Protein AF-A0A2G1WZ55-F1 (afdb_monomer)

Structure (mmCIF, N/CA/C/O backbone):
data_AF-A0A2G1WZ55-F1
#
_entry.id   AF-A0A2G1WZ55-F1
#
loop_
_atom_site.group_PDB
_atom_site.id
_atom_site.type_symbol
_atom_site.label_atom_id
_atom_site.label_alt_id
_atom_site.label_comp_id
_atom_site.label_asym_id
_atom_site.label_entity_id
_atom_site.label_seq_id
_atom_site.pdbx_PDB_ins_code
_atom_site.Cartn_x
_atom_site.Cartn_y
_atom_site.Cartn_z
_atom_site.occupancy
_atom_site.B_iso_or_equiv
_atom_site.auth_seq_id
_atom_site.auth_comp_id
_atom_site.auth_asym_id
_atom_site.auth_atom_id
_atom_site.pdbx_PDB_model_num
ATOM 1 N N . MET A 1 1 ? 38.401 13.919 -11.220 1.00 28.33 1 MET A N 1
ATOM 2 C CA . MET A 1 1 ? 39.656 13.546 -10.533 1.00 28.33 1 MET A CA 1
ATOM 3 C C . MET A 1 1 ? 40.696 13.286 -11.614 1.00 28.33 1 MET A C 1
ATOM 5 O O . MET A 1 1 ? 40.661 12.235 -12.233 1.00 28.33 1 MET A O 1
ATOM 9 N N . THR A 1 2 ? 41.522 14.277 -11.948 1.00 27.20 2 THR A N 1
ATOM 10 C CA . THR A 1 2 ? 42.470 14.185 -13.072 1.00 27.20 2 THR A CA 1
ATOM 11 C C . THR A 1 2 ? 43.789 13.632 -12.539 1.00 27.20 2 THR A C 1
ATOM 13 O O . THR A 1 2 ? 44.582 14.368 -11.957 1.00 27.20 2 THR A O 1
ATOM 16 N N . ALA A 1 3 ? 43.990 12.319 -12.646 1.00 35.34 3 ALA A N 1
ATOM 17 C CA . ALA A 1 3 ? 45.279 11.702 -12.349 1.00 35.34 3 ALA A CA 1
ATOM 18 C C . ALA A 1 3 ? 46.182 11.817 -13.592 1.00 35.34 3 ALA A C 1
ATOM 20 O O . ALA A 1 3 ? 45.714 11.518 -14.692 1.00 35.34 3 ALA A O 1
ATOM 21 N N . PRO A 1 4 ? 47.452 12.247 -13.471 1.00 42.81 4 PRO A N 1
ATOM 22 C CA . PRO A 1 4 ? 48.368 12.242 -14.604 1.00 42.81 4 PRO A CA 1
ATOM 23 C C . PRO A 1 4 ? 48.681 10.792 -14.991 1.00 42.81 4 PRO A C 1
ATOM 25 O O . PRO A 1 4 ? 49.206 10.032 -14.175 1.00 42.81 4 PRO A O 1
ATOM 28 N N . ALA A 1 5 ? 48.366 10.408 -16.229 1.00 56.34 5 ALA A N 1
ATOM 29 C CA . ALA A 1 5 ? 48.796 9.129 -16.780 1.00 56.34 5 ALA A CA 1
ATOM 30 C C . ALA A 1 5 ? 50.335 9.104 -16.843 1.00 56.34 5 ALA A C 1
ATOM 32 O O . ALA A 1 5 ? 50.951 9.991 -17.437 1.00 56.34 5 ALA A O 1
ATOM 33 N N . ARG A 1 6 ? 50.966 8.123 -16.186 1.00 52.75 6 ARG A N 1
ATOM 34 C CA . ARG A 1 6 ? 52.421 7.912 -16.218 1.00 52.75 6 ARG A CA 1
ATOM 35 C C . ARG A 1 6 ? 52.729 6.736 -17.131 1.00 52.75 6 ARG A C 1
ATOM 37 O O . ARG A 1 6 ? 52.270 5.636 -16.859 1.00 52.75 6 ARG A O 1
ATOM 44 N N . TYR A 1 7 ? 53.501 6.987 -18.181 1.00 57.25 7 TYR A N 1
ATOM 45 C CA . TYR A 1 7 ? 53.910 5.976 -19.154 1.00 57.25 7 TYR A CA 1
ATOM 46 C C . TYR A 1 7 ? 55.062 5.106 -18.628 1.00 57.25 7 TYR A C 1
ATOM 48 O O . TYR A 1 7 ? 55.901 5.617 -17.875 1.00 57.25 7 TYR A O 1
ATOM 56 N N . PRO A 1 8 ? 55.149 3.832 -19.054 1.00 62.41 8 PRO A N 1
ATOM 57 C CA . PRO A 1 8 ? 54.170 3.095 -19.867 1.00 62.41 8 PRO A CA 1
ATOM 58 C C . PRO A 1 8 ? 52.910 2.709 -19.066 1.00 62.41 8 PRO A C 1
ATOM 60 O O . PRO A 1 8 ? 52.988 2.485 -17.858 1.00 62.41 8 PRO A O 1
ATOM 63 N N . VAL A 1 9 ? 51.750 2.627 -19.730 1.00 65.94 9 VAL A N 1
ATOM 64 C CA . VAL A 1 9 ? 50.477 2.199 -19.111 1.00 65.94 9 VAL A CA 1
ATOM 65 C C . VAL A 1 9 ? 49.988 0.925 -19.785 1.00 65.94 9 VAL A C 1
ATOM 67 O O . VAL A 1 9 ? 49.789 0.904 -20.996 1.00 65.94 9 VAL A O 1
ATOM 70 N N . THR A 1 10 ? 49.727 -0.106 -18.985 1.00 63.25 10 THR A N 1
ATOM 71 C CA . THR A 1 10 ? 49.081 -1.343 -19.436 1.00 63.25 10 THR A CA 1
ATOM 72 C C . THR A 1 10 ? 47.715 -1.462 -18.773 1.00 63.25 10 THR A C 1
ATOM 74 O O . THR A 1 10 ? 47.621 -1.433 -17.546 1.00 63.25 10 THR A O 1
ATOM 77 N N . VAL A 1 11 ? 46.659 -1.590 -19.577 1.00 60.75 11 VAL A N 1
ATOM 78 C CA . VAL A 1 11 ? 45.277 -1.776 -19.114 1.00 60.75 11 VAL A CA 1
ATOM 79 C C . VAL A 1 11 ? 44.755 -3.113 -19.626 1.00 60.75 11 VAL A C 1
ATOM 81 O O . VAL A 1 11 ? 44.901 -3.445 -20.802 1.00 60.75 11 VAL A O 1
ATOM 84 N N . GLN A 1 12 ? 44.138 -3.882 -18.733 1.00 68.06 12 GLN A N 1
ATOM 85 C CA . GLN A 1 12 ? 43.475 -5.140 -19.059 1.00 68.06 12 GLN A CA 1
ATOM 86 C C . GLN A 1 12 ? 41.960 -4.911 -19.050 1.00 68.06 12 GLN A C 1
ATOM 88 O O . GLN A 1 12 ? 41.407 -4.492 -18.034 1.00 68.06 12 GLN A O 1
ATOM 93 N N . PHE A 1 13 ? 41.292 -5.164 -20.177 1.00 53.09 13 PHE A N 1
ATOM 94 C CA . PHE A 1 13 ? 39.865 -4.849 -20.365 1.00 53.09 13 PHE A CA 1
ATOM 95 C C . PHE A 1 13 ? 38.922 -6.034 -20.097 1.00 53.09 13 PHE A C 1
ATOM 97 O O . PHE A 1 13 ? 37.706 -5.887 -20.189 1.00 53.09 13 PHE A O 1
ATOM 104 N N . GLY A 1 14 ? 39.470 -7.203 -19.758 1.00 61.00 14 GLY A N 1
ATOM 105 C CA . GLY A 1 14 ? 38.726 -8.450 -19.563 1.00 61.00 14 GLY A CA 1
ATOM 106 C C . GLY A 1 14 ? 39.288 -9.582 -20.422 1.00 61.00 14 GLY A C 1
ATOM 107 O O . GLY A 1 14 ? 40.430 -9.501 -20.870 1.00 61.00 14 GLY A O 1
ATOM 108 N N . GLU A 1 15 ? 38.500 -10.634 -20.648 1.00 59.16 15 GLU A N 1
ATOM 109 C CA . GLU A 1 15 ? 38.861 -11.760 -21.521 1.00 59.16 15 GLU A CA 1
ATOM 110 C C . GLU A 1 15 ? 38.037 -11.740 -22.815 1.00 59.16 15 GLU A C 1
ATOM 112 O O . GLU A 1 15 ? 36.814 -11.606 -22.783 1.00 59.16 15 GLU A O 1
ATOM 117 N N . VAL A 1 16 ? 38.704 -11.908 -23.959 1.00 49.78 16 VAL A N 1
ATOM 118 C CA . VAL A 1 16 ? 38.076 -12.109 -25.271 1.00 49.78 16 VAL A CA 1
ATOM 119 C C . VAL A 1 16 ? 38.494 -13.493 -25.755 1.00 49.78 16 VAL A C 1
ATOM 121 O O . VAL A 1 16 ? 39.680 -13.780 -25.866 1.00 49.78 16 VAL A O 1
ATOM 124 N N . ASN A 1 17 ? 37.523 -14.375 -26.007 1.00 57.56 17 ASN A N 1
ATOM 125 C CA . ASN A 1 17 ? 37.757 -15.784 -26.366 1.00 57.56 17 ASN A CA 1
ATOM 126 C C . ASN A 1 17 ? 38.584 -16.588 -25.337 1.00 57.56 17 ASN A C 1
ATOM 128 O O . ASN A 1 17 ? 39.276 -17.532 -25.707 1.00 57.56 17 ASN A O 1
ATOM 132 N N . GLY A 1 18 ? 38.495 -16.241 -24.048 1.00 69.06 18 GLY A N 1
ATOM 133 C CA . GLY A 1 18 ? 39.233 -16.918 -22.973 1.00 69.06 18 GLY A CA 1
ATOM 134 C C . GLY A 1 18 ? 40.694 -16.480 -22.830 1.00 69.06 18 GLY A C 1
ATOM 135 O O . GLY A 1 18 ? 41.427 -17.078 -22.048 1.00 69.06 18 GLY A O 1
ATOM 136 N N . GLU A 1 19 ? 41.120 -15.443 -23.557 1.00 61.41 19 GLU A N 1
ATOM 137 C CA . GLU A 1 19 ? 42.434 -14.821 -23.397 1.00 61.41 19 GLU A CA 1
ATOM 138 C C . GLU A 1 19 ? 42.291 -13.378 -22.887 1.00 61.41 19 GLU A C 1
ATOM 140 O O . GLU A 1 19 ? 41.396 -12.651 -23.332 1.00 61.41 19 GLU A O 1
ATOM 145 N N . PRO A 1 20 ? 43.157 -12.926 -21.961 1.00 64.62 20 PRO A N 1
ATOM 146 C CA . PRO A 1 20 ? 43.094 -11.576 -21.420 1.00 64.62 20 PRO A CA 1
ATOM 147 C C . PRO A 1 20 ? 43.435 -10.533 -22.491 1.00 64.62 20 PRO A C 1
ATOM 149 O O . PRO A 1 20 ? 44.575 -10.421 -22.946 1.00 64.62 20 PRO A O 1
ATOM 152 N N . ALA A 1 21 ? 42.446 -9.715 -22.847 1.00 57.94 21 ALA A N 1
ATOM 153 C CA . ALA A 1 21 ? 42.617 -8.590 -23.751 1.00 57.94 21 ALA A CA 1
ATOM 154 C C . ALA A 1 21 ? 43.421 -7.493 -23.042 1.00 57.94 21 ALA A C 1
ATOM 156 O O . ALA A 1 21 ? 42.917 -6.779 -22.166 1.00 57.94 21 ALA A O 1
ATOM 157 N N . THR A 1 22 ? 44.696 -7.396 -23.413 1.00 58.28 22 THR A N 1
ATOM 158 C CA . THR A 1 22 ? 45.660 -6.460 -22.832 1.00 58.28 22 THR A CA 1
ATOM 159 C C . THR A 1 22 ? 46.020 -5.397 -23.854 1.00 58.28 22 THR A C 1
ATOM 161 O O . THR A 1 22 ? 46.380 -5.715 -24.986 1.00 58.28 22 THR A O 1
ATOM 164 N N . TRP A 1 23 ? 45.966 -4.136 -23.442 1.00 48.94 23 TRP A N 1
ATOM 165 C CA . TRP A 1 23 ? 46.437 -3.013 -24.239 1.00 48.94 23 TRP A CA 1
ATOM 166 C C . TRP A 1 23 ? 47.560 -2.303 -23.491 1.00 48.94 23 TRP A C 1
ATOM 168 O O . TRP A 1 23 ? 47.398 -1.934 -22.326 1.00 48.94 23 TRP A O 1
ATOM 178 N N . ALA A 1 24 ? 48.704 -2.137 -24.146 1.00 57.72 24 ALA A N 1
ATOM 179 C CA . ALA A 1 24 ? 49.872 -1.477 -23.584 1.00 57.72 24 ALA A CA 1
ATOM 180 C C . ALA A 1 24 ? 50.231 -0.266 -24.440 1.00 57.72 24 ALA A C 1
ATOM 182 O O . ALA A 1 24 ? 50.423 -0.393 -25.649 1.00 57.72 24 ALA A O 1
ATOM 183 N N . ILE A 1 25 ? 50.345 0.897 -23.801 1.00 58.88 25 ILE A N 1
ATOM 184 C CA . ILE A 1 25 ? 50.966 2.067 -24.407 1.00 58.88 25 ILE A CA 1
ATOM 185 C C . ILE A 1 25 ? 52.376 2.211 -23.840 1.00 58.88 25 ILE A C 1
ATOM 187 O O . ILE A 1 25 ? 52.558 2.603 -22.682 1.00 58.88 25 ILE A O 1
ATOM 191 N N . GLU A 1 26 ? 53.374 1.900 -24.661 1.00 62.19 26 GLU A N 1
ATOM 192 C CA . GLU A 1 26 ? 54.784 1.952 -24.263 1.00 62.19 26 GLU A CA 1
ATOM 193 C C . GLU A 1 26 ? 55.391 3.360 -24.395 1.00 62.19 26 GLU A C 1
ATOM 195 O O . GLU A 1 26 ? 56.301 3.718 -23.646 1.00 62.19 26 GLU A O 1
ATOM 200 N N . THR A 1 27 ? 54.851 4.185 -25.296 1.00 62.62 27 THR A N 1
ATOM 201 C CA . THR A 1 27 ? 55.326 5.540 -25.620 1.00 62.62 27 THR A CA 1
ATOM 202 C C . THR A 1 27 ? 54.164 6.526 -25.695 1.00 62.62 27 THR A C 1
ATOM 204 O O . THR A 1 27 ? 53.038 6.130 -25.965 1.00 62.62 27 THR A O 1
ATOM 207 N N . LEU A 1 28 ? 54.408 7.824 -25.479 1.00 62.50 28 LEU A N 1
ATOM 208 C CA . LEU A 1 28 ? 53.357 8.831 -25.677 1.00 62.50 28 LEU A CA 1
ATOM 209 C C . LEU A 1 28 ? 52.769 8.697 -27.098 1.00 62.50 28 LEU A C 1
ATOM 211 O O . LEU A 1 28 ? 53.555 8.616 -28.042 1.00 62.50 28 LEU A O 1
ATOM 215 N N . PRO A 1 29 ? 51.434 8.648 -27.265 1.00 67.06 29 PRO A N 1
ATOM 216 C CA . PRO A 1 29 ? 50.837 8.689 -28.591 1.00 67.06 29 PRO A CA 1
ATOM 217 C C . PRO A 1 29 ? 51.187 10.029 -29.247 1.00 67.06 29 PRO A C 1
ATOM 219 O O . PRO A 1 29 ? 51.054 11.081 -28.615 1.00 67.06 29 PRO A O 1
ATOM 222 N N . GLU A 1 30 ? 51.658 9.984 -30.491 1.00 73.25 30 GLU A N 1
ATOM 223 C CA . GLU A 1 30 ? 51.972 11.178 -31.281 1.00 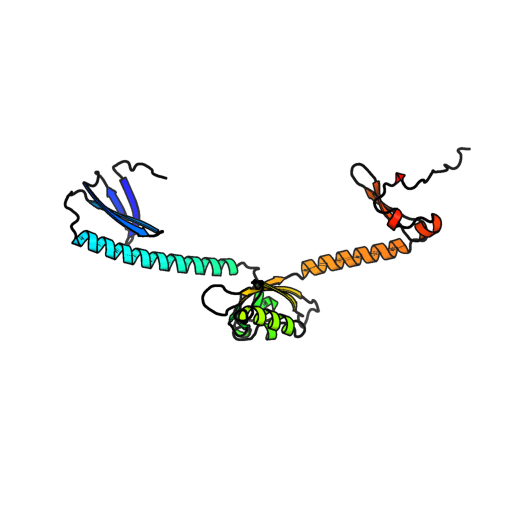73.25 30 GLU A CA 1
ATOM 224 C C . GLU A 1 30 ? 50.716 11.764 -31.945 1.00 73.25 30 GLU A C 1
ATOM 226 O O . GLU A 1 30 ? 50.680 12.962 -32.222 1.00 73.25 30 GLU A O 1
ATOM 231 N N . ALA A 1 31 ? 49.652 10.964 -32.090 1.00 74.94 31 ALA A N 1
ATOM 232 C CA . ALA A 1 31 ? 48.332 11.409 -32.530 1.00 74.94 31 ALA A CA 1
ATOM 233 C C . ALA A 1 31 ? 47.217 10.893 -31.604 1.00 74.94 31 ALA A C 1
ATOM 235 O O . ALA A 1 31 ? 47.275 9.774 -31.085 1.00 74.94 31 ALA A O 1
ATOM 236 N N . LEU A 1 32 ? 46.177 11.709 -31.402 1.00 78.56 32 LEU A N 1
ATOM 237 C CA . LEU A 1 32 ? 45.045 11.396 -30.529 1.00 78.56 32 LEU A CA 1
ATOM 238 C C . LEU A 1 32 ? 43.736 11.932 -31.114 1.00 78.56 32 LEU A C 1
ATOM 240 O O . LEU A 1 32 ? 43.613 13.127 -31.375 1.00 78.56 32 LEU A O 1
ATOM 244 N N . ALA A 1 33 ? 42.747 11.052 -31.238 1.00 78.69 33 ALA A N 1
ATOM 245 C CA . ALA A 1 33 ? 41.374 11.393 -31.573 1.00 78.69 33 ALA A CA 1
ATOM 246 C C . ALA A 1 33 ? 40.480 11.179 -30.344 1.00 78.69 33 ALA A C 1
ATOM 248 O O . ALA A 1 33 ? 40.569 10.155 -29.664 1.00 78.69 33 ALA A O 1
ATOM 249 N N . ALA A 1 34 ? 39.622 12.153 -30.047 1.00 80.19 34 ALA A N 1
ATOM 250 C CA . ALA A 1 34 ? 38.691 12.093 -28.928 1.00 80.19 34 ALA A CA 1
ATOM 251 C C . ALA A 1 34 ? 37.290 12.497 -29.390 1.00 80.19 34 ALA A C 1
ATOM 253 O O . ALA A 1 34 ? 37.102 13.598 -29.905 1.00 80.19 34 ALA A O 1
ATOM 254 N N . VAL A 1 35 ? 36.311 11.619 -29.172 1.00 85.38 35 VAL A N 1
ATOM 255 C CA . VAL A 1 35 ? 34.910 11.838 -29.544 1.00 85.38 35 VAL A CA 1
ATOM 256 C C . VAL A 1 35 ? 34.042 11.788 -28.283 1.00 85.38 35 VAL A C 1
ATOM 258 O O . VAL A 1 35 ? 34.138 10.827 -27.513 1.00 85.38 35 VAL A O 1
ATOM 261 N N . PRO A 1 36 ? 33.206 12.805 -28.014 1.00 85.12 36 PRO A N 1
ATOM 262 C CA . PRO A 1 36 ? 32.313 12.785 -26.862 1.00 85.12 36 PRO A CA 1
ATOM 263 C C . PRO A 1 36 ? 31.227 11.712 -27.020 1.00 85.12 36 PRO A C 1
ATOM 265 O O . PR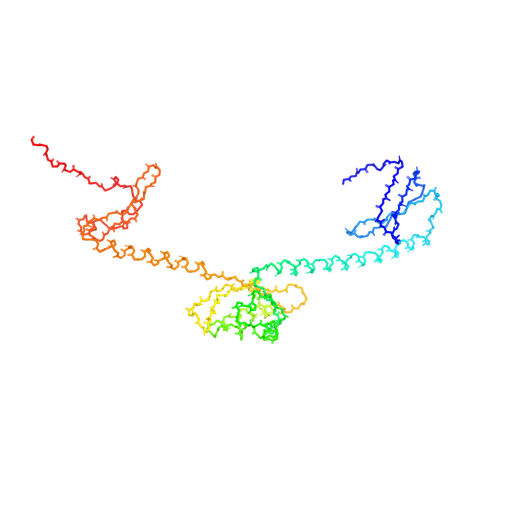O A 1 36 ? 30.629 11.571 -28.083 1.00 85.12 36 PRO A O 1
ATOM 268 N N . LEU A 1 37 ? 30.928 10.998 -25.934 1.00 88.31 37 LEU A N 1
ATOM 269 C CA . LEU A 1 37 ? 29.837 10.022 -25.833 1.00 88.31 37 LEU A CA 1
ATOM 270 C C . LEU A 1 37 ? 28.645 10.595 -25.042 1.00 88.31 37 LEU A C 1
ATOM 272 O O . LEU A 1 37 ? 27.962 9.876 -24.314 1.00 88.31 37 LEU A O 1
ATOM 276 N N . GLY A 1 38 ? 28.416 11.907 -25.140 1.00 84.75 38 GLY A N 1
ATOM 277 C CA . GLY A 1 38 ? 27.417 12.606 -24.328 1.00 84.75 38 GLY A CA 1
ATOM 278 C C . GLY A 1 38 ? 27.732 12.513 -22.831 1.00 84.75 38 GLY A C 1
ATOM 279 O O . GLY A 1 38 ? 28.880 12.693 -22.423 1.00 84.75 38 GLY A O 1
ATOM 280 N N . ASP A 1 39 ? 26.721 12.192 -22.022 1.00 84.75 39 ASP A N 1
ATOM 281 C CA . ASP A 1 39 ? 26.850 12.061 -20.562 1.00 84.75 39 ASP A CA 1
ATOM 282 C C . ASP A 1 39 ? 27.599 10.784 -20.126 1.00 84.75 39 ASP A C 1
ATOM 284 O O . ASP A 1 39 ? 27.950 10.637 -18.954 1.00 84.75 39 ASP A O 1
ATOM 288 N N . HIS A 1 40 ? 27.883 9.869 -21.063 1.00 84.69 40 HIS A N 1
ATOM 289 C CA . HIS A 1 40 ? 28.531 8.580 -20.782 1.00 84.69 40 HIS A CA 1
ATOM 290 C C . HIS A 1 40 ? 30.061 8.655 -20.733 1.00 84.69 40 HIS A C 1
ATOM 292 O O . HIS A 1 40 ? 30.706 7.736 -20.229 1.00 84.69 40 HIS A O 1
ATOM 298 N N . GLY A 1 41 ? 30.661 9.739 -21.238 1.00 85.38 41 GLY A N 1
ATOM 299 C CA . GLY A 1 41 ? 32.109 9.962 -21.205 1.00 85.38 41 GLY A CA 1
ATOM 300 C C . GLY A 1 41 ? 32.697 10.374 -22.553 1.00 85.38 41 GLY A C 1
ATOM 301 O O . GLY A 1 41 ? 32.049 11.031 -23.361 1.00 85.38 41 GLY A O 1
ATOM 302 N N . VAL A 1 42 ? 33.957 10.013 -22.793 1.00 82.25 42 VAL A N 1
ATOM 303 C CA . VAL A 1 42 ? 34.690 10.321 -24.030 1.00 82.25 42 VAL A CA 1
ATOM 304 C C . VAL A 1 42 ? 35.339 9.044 -24.553 1.00 82.25 42 VAL A C 1
ATOM 306 O O . VAL A 1 42 ? 35.962 8.304 -23.792 1.00 82.25 42 VAL A O 1
ATOM 309 N N . PHE A 1 43 ? 35.216 8.811 -25.857 1.00 83.19 43 PHE A N 1
ATOM 310 C CA . PHE A 1 43 ? 35.922 7.762 -26.578 1.00 83.19 43 PHE A CA 1
ATOM 311 C C . PHE A 1 43 ? 37.254 8.310 -27.090 1.00 83.19 43 PHE A C 1
ATOM 313 O O . PHE A 1 43 ? 37.263 9.277 -27.847 1.00 83.19 43 PHE A O 1
ATOM 320 N N . ILE A 1 44 ? 38.371 7.723 -26.657 1.00 82.12 44 ILE A N 1
ATOM 321 C CA . ILE A 1 44 ? 39.720 8.172 -27.024 1.00 82.12 44 ILE A CA 1
ATOM 322 C C . ILE A 1 44 ? 40.429 7.057 -27.777 1.00 82.12 44 ILE A C 1
ATOM 324 O O . ILE A 1 44 ? 40.491 5.927 -27.292 1.00 82.12 44 ILE A O 1
ATOM 328 N N . VAL A 1 45 ? 41.021 7.403 -28.915 1.00 82.94 45 VAL A N 1
ATOM 329 C CA . VAL A 1 45 ? 41.911 6.528 -29.676 1.00 82.94 45 VAL A CA 1
ATOM 330 C C . VAL A 1 45 ? 43.242 7.248 -29.863 1.00 82.94 45 VAL A C 1
ATOM 332 O O . VAL A 1 45 ? 43.278 8.422 -30.220 1.00 82.94 45 VAL A O 1
ATOM 335 N N . GLY A 1 46 ? 44.341 6.558 -29.562 1.00 82.25 46 GLY A N 1
ATOM 336 C CA . GLY A 1 46 ? 45.696 7.091 -29.684 1.00 82.25 46 GLY A CA 1
ATOM 337 C C . GLY A 1 46 ? 46.545 6.234 -30.612 1.00 82.25 46 GLY A C 1
ATOM 338 O O . GLY A 1 46 ? 46.395 5.012 -30.631 1.00 82.25 46 GLY A O 1
ATOM 339 N N . ALA A 1 47 ? 47.448 6.877 -31.347 1.00 79.81 47 ALA A N 1
ATOM 340 C CA . ALA A 1 47 ? 48.403 6.235 -32.239 1.00 79.81 47 ALA A CA 1
ATOM 341 C C . ALA A 1 47 ? 49.809 6.814 -32.031 1.00 79.81 47 ALA A C 1
ATOM 343 O O . ALA A 1 47 ? 49.971 7.962 -31.622 1.00 79.81 47 ALA A O 1
ATOM 344 N N . VAL A 1 48 ? 50.833 5.999 -32.289 1.00 78.81 48 VAL A N 1
ATOM 345 C CA . VAL A 1 48 ? 52.250 6.404 -32.198 1.00 78.81 48 VAL A CA 1
ATOM 346 C C . VAL A 1 48 ? 52.765 7.074 -33.475 1.00 78.81 48 VAL A C 1
ATOM 348 O O . VAL A 1 48 ? 53.859 7.617 -33.462 1.00 78.81 48 VAL A O 1
ATOM 351 N N . ASP A 1 49 ? 51.989 7.023 -34.558 1.00 79.69 49 ASP A N 1
ATOM 352 C CA . ASP A 1 49 ? 52.268 7.716 -35.816 1.00 79.69 49 ASP A CA 1
ATOM 353 C C . ASP A 1 49 ? 51.495 9.054 -35.829 1.00 79.69 49 ASP A C 1
ATOM 355 O O . ASP A 1 49 ? 50.286 9.044 -35.564 1.00 79.69 49 ASP A O 1
ATOM 359 N N . PRO A 1 50 ? 52.162 10.200 -36.077 1.00 75.50 50 PRO A N 1
ATOM 360 C CA . PRO A 1 50 ? 51.533 11.521 -36.063 1.00 75.50 50 PRO A CA 1
ATOM 361 C C . PRO A 1 50 ? 50.474 11.716 -37.161 1.00 75.50 50 PRO A C 1
ATOM 363 O O . PRO A 1 50 ? 49.568 12.525 -36.968 1.00 75.50 50 PRO A O 1
ATOM 366 N N . ASP A 1 51 ? 50.544 10.965 -38.265 1.00 78.81 51 ASP A N 1
ATOM 367 C CA . ASP A 1 51 ? 49.620 11.066 -39.406 1.00 78.81 51 ASP A CA 1
ATOM 368 C C . ASP A 1 51 ? 48.603 9.903 -39.439 1.00 78.81 51 ASP A C 1
ATOM 370 O O . ASP A 1 51 ? 47.986 9.621 -40.465 1.00 78.81 51 ASP A O 1
ATOM 374 N N . ALA A 1 52 ? 48.416 9.209 -38.310 1.00 80.31 52 ALA A N 1
ATOM 375 C CA . ALA A 1 52 ? 47.616 7.984 -38.224 1.00 80.31 52 ALA A CA 1
ATOM 376 C C . ALA A 1 52 ? 46.099 8.154 -38.394 1.00 80.31 52 ALA A C 1
ATOM 378 O O . ALA A 1 52 ? 45.409 7.147 -38.529 1.00 80.31 52 ALA A O 1
ATOM 379 N N . PHE A 1 53 ? 45.578 9.379 -38.296 1.00 82.69 53 PHE A N 1
ATOM 380 C CA . PHE A 1 53 ? 44.145 9.653 -38.396 1.00 82.69 53 PHE A CA 1
ATOM 381 C C . PHE A 1 53 ? 43.887 10.653 -39.514 1.00 82.69 53 PHE A C 1
ATOM 383 O O . PHE A 1 53 ? 44.274 11.819 -39.414 1.00 82.69 53 PHE A O 1
ATOM 390 N N . ASP A 1 54 ? 43.185 10.209 -40.549 1.00 85.56 54 ASP A N 1
ATOM 391 C CA . ASP A 1 54 ? 42.653 11.082 -41.587 1.00 85.56 54 ASP A CA 1
ATOM 392 C C . ASP A 1 54 ? 41.172 11.453 -41.335 1.00 85.56 54 ASP A C 1
ATOM 394 O O . ASP A 1 54 ? 40.553 11.061 -40.341 1.00 85.56 54 ASP A O 1
ATOM 398 N N . GLU A 1 55 ? 40.575 12.257 -42.223 1.00 84.88 55 GLU A N 1
ATOM 399 C CA . GLU A 1 55 ? 39.158 12.650 -42.112 1.00 84.88 55 GLU A CA 1
ATOM 400 C C . GLU A 1 55 ? 38.195 11.445 -42.164 1.00 84.88 55 GLU A C 1
ATOM 402 O O . GLU A 1 55 ? 37.110 11.482 -41.569 1.00 84.88 55 GLU A O 1
ATOM 407 N N . SER A 1 56 ? 38.582 10.364 -42.850 1.00 86.75 56 SER A N 1
ATOM 408 C CA . SER A 1 56 ? 37.793 9.132 -42.932 1.00 86.75 56 SER A CA 1
ATOM 409 C C 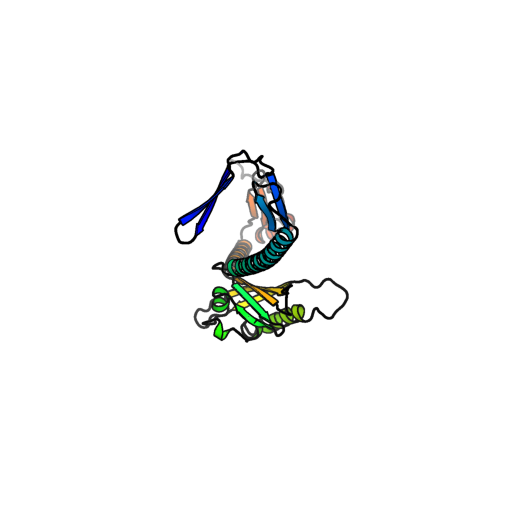. SER A 1 56 ? 37.844 8.378 -41.607 1.00 86.75 56 SER A C 1
ATOM 411 O O . SER A 1 56 ? 36.803 7.917 -41.135 1.00 86.75 56 SER A O 1
ATOM 413 N N . ASP A 1 57 ? 39.013 8.307 -40.971 1.00 85.50 57 ASP A N 1
ATOM 414 C CA . ASP A 1 57 ? 39.180 7.698 -39.650 1.00 85.50 57 ASP A CA 1
ATOM 415 C C . ASP A 1 57 ? 38.359 8.438 -38.592 1.00 85.50 57 ASP A C 1
ATOM 417 O O . ASP A 1 57 ? 37.644 7.809 -37.809 1.00 85.50 57 ASP A O 1
ATOM 421 N N . VAL A 1 58 ? 38.373 9.775 -38.611 1.00 84.06 58 VAL A N 1
ATOM 422 C CA . VAL A 1 58 ? 37.533 10.592 -37.719 1.00 84.06 58 VAL A CA 1
ATOM 423 C C . VAL A 1 58 ? 36.048 10.311 -37.960 1.00 84.06 58 VAL A C 1
ATOM 425 O O . VAL A 1 58 ? 35.309 10.090 -37.003 1.00 84.06 58 VAL A O 1
ATOM 428 N N . SER A 1 59 ? 35.617 10.220 -39.220 1.00 83.56 59 SER A N 1
ATOM 429 C CA . SER A 1 59 ? 34.223 9.902 -39.567 1.00 83.56 59 SER A CA 1
ATOM 430 C C . SER A 1 59 ? 33.792 8.517 -39.060 1.00 83.56 59 SER A C 1
ATOM 432 O O . SER A 1 59 ? 32.667 8.332 -38.589 1.00 83.56 59 SER A O 1
ATOM 434 N N . VAL A 1 60 ? 34.685 7.523 -39.124 1.00 88.81 60 VAL A N 1
ATOM 435 C CA . VAL A 1 60 ? 34.437 6.180 -38.574 1.00 88.81 60 VAL A CA 1
ATOM 436 C C . VAL A 1 60 ? 34.354 6.226 -37.048 1.00 88.81 60 VAL A C 1
ATOM 438 O O . VAL A 1 60 ? 33.450 5.618 -36.470 1.00 88.81 60 VAL A O 1
ATOM 441 N N . LEU A 1 61 ? 35.249 6.965 -36.387 1.00 86.69 61 LEU A N 1
ATOM 442 C CA . LEU A 1 61 ? 35.222 7.149 -34.935 1.00 86.69 61 LEU A CA 1
ATOM 443 C C . LEU A 1 61 ? 33.933 7.836 -34.468 1.00 86.69 61 LEU A C 1
ATOM 445 O O . LEU A 1 61 ? 33.351 7.408 -33.472 1.00 86.69 61 LEU A O 1
ATOM 449 N N . GLU A 1 62 ? 33.448 8.838 -35.201 1.00 85.06 62 GLU A N 1
ATOM 450 C CA . GLU A 1 62 ? 32.168 9.502 -34.935 1.00 85.06 62 GLU A CA 1
ATOM 451 C C . GLU A 1 62 ? 30.978 8.548 -35.078 1.00 85.06 62 GLU A C 1
ATOM 453 O O . GLU A 1 62 ? 30.102 8.517 -34.210 1.00 85.06 62 GLU A O 1
ATOM 458 N N . LEU A 1 63 ? 30.952 7.717 -36.126 1.00 93.88 63 LEU A N 1
ATOM 459 C CA . LEU A 1 63 ? 29.888 6.730 -36.321 1.00 93.88 63 LEU A CA 1
ATOM 460 C C . LEU A 1 63 ? 29.869 5.678 -35.203 1.00 93.88 63 LEU A C 1
ATOM 462 O O . LEU A 1 63 ? 28.804 5.333 -34.682 1.00 93.88 63 LEU A O 1
ATOM 466 N N . LEU A 1 64 ? 31.043 5.171 -34.819 1.00 90.69 64 LEU A N 1
ATOM 467 C CA . LEU A 1 64 ? 31.177 4.219 -33.717 1.00 90.69 64 LEU A CA 1
ATOM 468 C C . LEU A 1 64 ? 30.755 4.844 -32.387 1.00 90.69 64 LEU A C 1
ATOM 470 O O . LEU A 1 64 ? 30.036 4.202 -31.622 1.00 90.69 64 LEU A O 1
ATOM 474 N N . ALA A 1 65 ? 31.144 6.095 -32.140 1.00 90.00 65 ALA A N 1
ATOM 475 C CA . ALA A 1 65 ? 30.731 6.849 -30.966 1.00 90.00 65 ALA A CA 1
ATOM 476 C C . ALA A 1 65 ? 29.209 7.032 -30.924 1.00 90.00 65 ALA A C 1
ATOM 478 O O . ALA A 1 65 ? 28.592 6.721 -29.909 1.00 90.00 65 ALA A O 1
ATOM 479 N N . ALA A 1 66 ? 28.579 7.439 -32.029 1.00 91.38 66 ALA A N 1
ATOM 480 C CA . ALA A 1 66 ? 27.127 7.595 -32.110 1.00 91.38 66 ALA A CA 1
ATOM 481 C C . ALA A 1 66 ? 26.386 6.277 -31.826 1.00 91.38 66 ALA A C 1
ATOM 483 O O . ALA A 1 66 ? 25.412 6.250 -31.070 1.00 91.38 66 ALA A O 1
ATOM 484 N N . ASN A 1 67 ? 26.873 5.163 -32.380 1.00 92.94 67 ASN A N 1
ATOM 485 C CA . ASN A 1 67 ? 26.303 3.847 -32.108 1.00 92.94 67 ASN A CA 1
ATOM 486 C C . ASN A 1 67 ? 26.515 3.413 -30.646 1.00 92.94 67 ASN A C 1
ATOM 488 O O . ASN A 1 67 ? 25.604 2.865 -30.023 1.00 92.94 67 ASN A O 1
ATOM 492 N N . ALA A 1 68 ? 27.693 3.682 -30.077 1.00 89.62 68 ALA A N 1
ATOM 493 C CA . ALA A 1 68 ? 27.986 3.397 -28.677 1.00 89.62 68 ALA A CA 1
ATOM 494 C C . ALA A 1 68 ? 27.087 4.210 -27.733 1.00 89.62 68 ALA A C 1
ATOM 496 O O . ALA A 1 68 ? 26.553 3.639 -26.787 1.00 89.62 68 ALA A O 1
ATOM 497 N N . VAL A 1 69 ? 26.852 5.497 -28.016 1.00 91.88 69 VAL A N 1
ATOM 498 C CA . VAL A 1 69 ? 25.908 6.343 -27.265 1.00 91.88 69 VAL A CA 1
ATOM 499 C C . VAL A 1 69 ? 24.513 5.732 -27.281 1.00 91.88 69 VAL A C 1
ATOM 501 O O . VAL A 1 69 ? 23.955 5.478 -26.218 1.00 91.88 69 VAL A O 1
ATOM 504 N N . ALA A 1 70 ? 23.987 5.390 -28.459 1.00 91.19 70 ALA A N 1
ATOM 505 C CA . ALA A 1 70 ? 22.660 4.787 -28.571 1.00 91.19 70 ALA A CA 1
ATOM 506 C C . ALA A 1 70 ? 22.551 3.454 -27.801 1.00 91.19 70 ALA A C 1
ATOM 508 O O . ALA A 1 70 ? 21.539 3.177 -27.149 1.00 91.19 70 ALA A O 1
ATOM 509 N N . ALA A 1 71 ? 23.596 2.623 -27.850 1.00 91.00 71 ALA A N 1
ATOM 510 C CA . ALA A 1 71 ? 23.641 1.364 -27.115 1.00 91.00 71 ALA A CA 1
ATOM 511 C C . ALA A 1 71 ? 23.715 1.576 -25.592 1.00 91.00 71 ALA A C 1
ATOM 513 O O . ALA A 1 71 ? 23.029 0.867 -24.847 1.00 91.00 71 ALA A O 1
ATOM 514 N N . MET A 1 72 ? 24.511 2.544 -25.130 1.00 89.56 72 MET A N 1
ATOM 515 C CA . MET A 1 72 ? 24.636 2.897 -23.714 1.00 89.56 72 MET A CA 1
ATOM 516 C C . MET A 1 72 ? 23.346 3.512 -23.174 1.00 89.56 72 MET A C 1
ATOM 518 O O . MET A 1 72 ? 22.866 3.054 -22.142 1.00 89.56 72 MET A O 1
ATOM 522 N N . ASP A 1 73 ? 22.707 4.427 -23.906 1.00 89.44 73 ASP A N 1
ATOM 523 C CA . ASP A 1 73 ? 21.391 4.982 -23.560 1.00 89.44 73 ASP A CA 1
ATOM 524 C C . ASP A 1 73 ? 20.338 3.881 -23.392 1.00 89.44 73 ASP A C 1
ATOM 526 O O . ASP A 1 73 ? 19.582 3.847 -22.414 1.00 89.44 73 ASP A O 1
ATOM 530 N N . ALA A 1 74 ? 20.308 2.925 -24.325 1.00 86.25 74 ALA A N 1
ATOM 531 C CA . ALA A 1 74 ? 19.399 1.790 -24.247 1.00 86.25 74 ALA A CA 1
ATOM 532 C C . ALA A 1 74 ? 19.704 0.881 -23.042 1.00 86.25 74 ALA A C 1
ATOM 534 O O . ALA A 1 74 ? 18.779 0.382 -22.393 1.00 86.25 74 ALA A O 1
ATOM 535 N N . ALA A 1 75 ? 20.982 0.644 -22.734 1.00 84.94 75 ALA A N 1
ATOM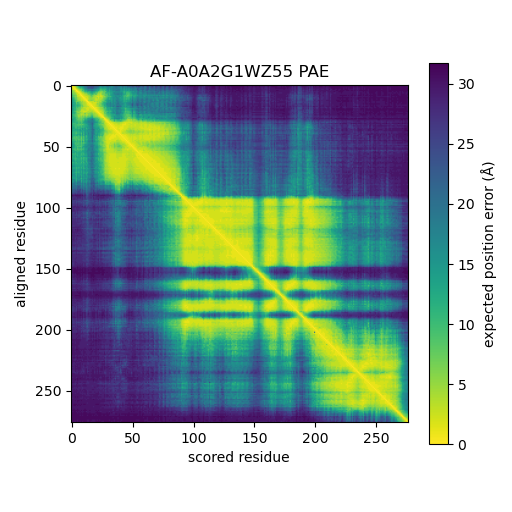 536 C CA . ALA A 1 75 ? 21.397 -0.144 -21.576 1.00 84.94 75 ALA A CA 1
ATOM 537 C C . ALA A 1 75 ? 21.023 0.548 -20.257 1.00 84.94 75 ALA A C 1
ATOM 539 O O . ALA A 1 75 ? 20.454 -0.095 -19.371 1.00 84.94 75 ALA A O 1
ATOM 540 N N . ASP A 1 76 ? 21.250 1.855 -20.159 1.00 80.62 76 ASP A N 1
ATOM 541 C CA . ASP A 1 76 ? 20.903 2.669 -18.999 1.00 80.62 76 ASP A CA 1
ATOM 542 C C . ASP A 1 76 ? 19.394 2.707 -18.768 1.00 80.62 76 ASP A C 1
ATOM 544 O O . ASP A 1 76 ? 18.931 2.486 -17.644 1.00 80.62 76 ASP A O 1
ATOM 548 N N . ARG A 1 77 ? 18.593 2.891 -19.828 1.00 79.19 77 ARG A N 1
ATOM 549 C CA . ARG A 1 77 ? 17.128 2.836 -19.719 1.00 79.19 77 ARG A CA 1
ATOM 550 C C . ARG A 1 77 ? 16.656 1.475 -19.211 1.00 79.19 77 ARG A C 1
ATOM 552 O O . ARG A 1 77 ? 15.828 1.422 -18.303 1.00 79.19 77 ARG A O 1
ATOM 559 N N . ARG A 1 78 ? 17.200 0.377 -19.748 1.00 79.50 78 ARG A N 1
ATOM 560 C CA . ARG A 1 78 ? 16.871 -0.987 -19.293 1.00 79.50 78 ARG A CA 1
ATOM 561 C C . ARG A 1 78 ? 17.283 -1.221 -17.843 1.00 79.50 78 ARG A C 1
ATOM 563 O O . ARG A 1 78 ? 16.531 -1.844 -17.099 1.00 79.50 78 ARG A O 1
ATOM 570 N N . ARG A 1 79 ? 18.452 -0.725 -17.428 1.00 75.00 79 ARG A N 1
ATOM 571 C CA . ARG A 1 79 ? 18.932 -0.853 -16.048 1.00 75.00 79 ARG A CA 1
ATOM 572 C C . ARG A 1 79 ? 18.025 -0.105 -15.076 1.00 75.00 79 ARG A C 1
ATOM 574 O O . ARG A 1 79 ? 17.655 -0.681 -14.063 1.00 75.00 79 ARG A O 1
ATOM 581 N N . ARG A 1 80 ? 17.613 1.123 -15.412 1.00 74.19 80 ARG A N 1
ATOM 582 C CA . ARG A 1 80 ? 16.663 1.903 -14.601 1.00 74.19 80 ARG A CA 1
ATOM 583 C C . ARG A 1 80 ? 15.339 1.164 -14.426 1.00 74.19 80 ARG A C 1
ATOM 585 O O . ARG A 1 80 ? 14.881 1.044 -13.298 1.00 74.19 80 ARG A O 1
ATOM 592 N N . LEU A 1 81 ? 14.769 0.622 -15.507 1.00 70.94 81 LEU A N 1
ATOM 593 C CA . LEU A 1 81 ? 13.529 -0.164 -15.439 1.00 70.94 81 LEU A CA 1
ATOM 594 C C . LEU A 1 81 ? 13.670 -1.379 -14.516 1.00 70.94 81 LEU A C 1
ATOM 596 O O . LEU A 1 81 ? 12.835 -1.564 -13.642 1.00 70.94 81 LEU A O 1
ATOM 600 N N . ARG A 1 82 ? 14.765 -2.138 -14.633 1.00 65.19 82 ARG A N 1
ATOM 601 C CA . ARG A 1 82 ? 15.035 -3.270 -13.733 1.00 65.19 82 ARG A CA 1
ATOM 602 C C . ARG A 1 82 ? 15.199 -2.838 -12.283 1.00 65.19 82 ARG A C 1
ATOM 604 O O . ARG A 1 82 ? 14.679 -3.501 -11.407 1.00 65.19 82 ARG A O 1
ATOM 611 N N . THR A 1 83 ? 15.879 -1.725 -12.013 1.00 64.44 83 THR A N 1
ATOM 612 C CA . THR A 1 83 ? 16.000 -1.201 -10.646 1.00 64.44 83 THR A CA 1
ATOM 613 C C . THR A 1 83 ? 14.644 -0.806 -10.064 1.00 64.44 83 THR A C 1
ATOM 615 O O . THR A 1 83 ? 14.405 -1.086 -8.895 1.00 64.44 83 THR A O 1
ATOM 618 N N . TYR A 1 84 ? 13.749 -0.206 -10.856 1.00 61.59 84 TYR A N 1
ATOM 619 C CA . TYR A 1 84 ? 12.372 0.045 -10.422 1.00 61.59 84 TYR A CA 1
ATOM 620 C C . TYR A 1 84 ? 11.618 -1.263 -10.168 1.00 61.59 84 TYR A C 1
ATOM 622 O O . TYR A 1 84 ? 11.051 -1.428 -9.095 1.00 61.59 84 TYR A O 1
ATOM 630 N N . GLU A 1 85 ? 11.654 -2.210 -11.107 1.00 59.16 85 GLU A N 1
ATOM 631 C CA . GLU A 1 85 ? 11.024 -3.525 -10.940 1.00 59.16 85 GLU A CA 1
ATOM 632 C C . GLU A 1 85 ? 11.558 -4.269 -9.709 1.00 59.16 85 GLU A C 1
ATOM 634 O O . GLU A 1 85 ? 10.783 -4.867 -8.974 1.00 59.16 85 GLU A O 1
ATOM 639 N N . ASP A 1 86 ? 12.865 -4.226 -9.458 1.00 58.34 86 ASP A N 1
ATOM 640 C CA . ASP A 1 86 ? 13.503 -4.938 -8.353 1.00 58.34 86 ASP A CA 1
ATOM 641 C C . ASP A 1 86 ? 13.279 -4.238 -7.004 1.00 58.34 86 ASP A C 1
ATOM 643 O O . ASP A 1 86 ? 13.111 -4.923 -5.999 1.00 58.34 86 ASP A O 1
ATOM 647 N N . ALA A 1 87 ? 13.187 -2.903 -6.969 1.00 60.31 87 ALA A N 1
ATOM 648 C CA . ALA A 1 87 ? 12.763 -2.170 -5.773 1.00 60.31 87 ALA A CA 1
ATOM 649 C C . ALA A 1 87 ? 11.316 -2.508 -5.383 1.00 60.31 87 ALA A C 1
ATOM 651 O O . ALA A 1 87 ? 11.007 -2.601 -4.202 1.00 60.31 87 ALA A O 1
ATOM 652 N N . LEU A 1 88 ? 10.448 -2.747 -6.370 1.00 56.50 88 LEU A N 1
ATOM 653 C CA . LEU A 1 88 ? 9.067 -3.181 -6.146 1.00 56.50 88 LEU A CA 1
ATOM 654 C C . LEU A 1 88 ? 8.947 -4.681 -5.818 1.00 56.50 88 LEU A C 1
ATOM 656 O O . LEU A 1 88 ? 7.876 -5.128 -5.423 1.00 56.50 88 LEU A O 1
ATOM 660 N N . LYS A 1 89 ? 10.015 -5.475 -5.978 1.00 52.69 89 LYS A N 1
ATOM 661 C CA . LYS A 1 89 ? 10.052 -6.908 -5.622 1.00 52.69 89 LYS A CA 1
ATOM 662 C C . LYS A 1 89 ? 10.496 -7.168 -4.181 1.00 52.69 89 LYS A C 1
ATOM 664 O O . LYS A 1 89 ? 10.726 -8.330 -3.835 1.00 52.69 89 LYS A O 1
ATOM 669 N N . ASN A 1 90 ? 10.645 -6.140 -3.343 1.00 55.06 90 ASN A N 1
ATOM 670 C CA . ASN A 1 90 ? 10.867 -6.374 -1.919 1.00 55.06 90 ASN A CA 1
ATOM 671 C C . ASN A 1 90 ? 9.745 -7.263 -1.370 1.00 55.06 90 ASN A C 1
ATOM 673 O O . ASN A 1 90 ? 8.582 -7.116 -1.735 1.00 55.06 90 ASN A O 1
ATOM 677 N N . VAL A 1 91 ? 10.126 -8.216 -0.519 1.00 57.16 91 VAL A N 1
ATOM 678 C CA . VAL A 1 91 ? 9.289 -9.362 -0.121 1.00 57.16 91 VAL A CA 1
ATOM 679 C C . VAL A 1 91 ? 7.967 -8.943 0.535 1.00 57.16 91 VAL A C 1
ATOM 681 O O . VAL A 1 91 ? 7.002 -9.699 0.466 1.00 57.16 91 VAL A O 1
ATOM 684 N N . ASP A 1 92 ? 7.903 -7.733 1.091 1.00 61.44 92 ASP A N 1
ATOM 685 C CA . ASP A 1 92 ? 6.737 -7.206 1.803 1.00 61.44 92 ASP A CA 1
ATOM 686 C C . ASP A 1 92 ? 6.006 -6.070 1.058 1.00 61.44 92 ASP A C 1
ATOM 688 O O . ASP A 1 92 ? 4.917 -5.675 1.475 1.00 61.44 92 ASP A O 1
ATOM 692 N N . ASP A 1 93 ? 6.548 -5.565 -0.060 1.00 74.69 93 ASP A N 1
ATOM 693 C CA . ASP A 1 93 ? 5.925 -4.464 -0.802 1.00 74.69 93 ASP A CA 1
ATOM 694 C C . ASP A 1 93 ? 4.750 -4.993 -1.645 1.00 74.69 93 ASP A C 1
ATOM 696 O O . ASP A 1 93 ? 4.898 -5.725 -2.633 1.00 74.69 93 ASP A O 1
ATOM 700 N N . MET A 1 94 ? 3.533 -4.617 -1.253 1.00 88.56 94 MET A N 1
ATOM 701 C CA . MET A 1 94 ? 2.308 -4.962 -1.973 1.00 88.56 94 MET A CA 1
ATOM 702 C C . MET A 1 94 ? 2.032 -3.869 -3.001 1.00 88.56 94 MET A C 1
ATOM 704 O O . MET A 1 94 ? 1.562 -2.789 -2.659 1.00 88.56 94 MET A O 1
ATOM 708 N N . VAL A 1 95 ? 2.351 -4.120 -4.267 1.00 88.12 95 VAL A N 1
ATOM 709 C CA . VAL A 1 95 ? 2.252 -3.117 -5.334 1.00 88.12 95 VAL A CA 1
ATOM 710 C C . VAL A 1 95 ? 1.398 -3.664 -6.466 1.00 88.12 95 VAL A C 1
ATOM 712 O O . VAL A 1 95 ? 1.528 -4.831 -6.832 1.00 88.12 95 VAL A O 1
ATOM 715 N N . CYS A 1 96 ? 0.566 -2.812 -7.055 1.00 89.75 96 CYS A N 1
ATOM 716 C CA . CYS A 1 96 ? -0.170 -3.082 -8.280 1.00 89.75 96 CYS A CA 1
ATOM 717 C C . CYS A 1 96 ? -0.033 -1.924 -9.278 1.00 89.75 96 CYS A C 1
ATOM 719 O O . CYS A 1 96 ? 0.232 -0.780 -8.913 1.00 89.75 96 CYS A O 1
ATOM 721 N N . VAL A 1 97 ? -0.187 -2.226 -10.562 1.00 89.50 97 VAL A N 1
ATOM 722 C CA . VAL A 1 97 ? -0.251 -1.240 -11.644 1.00 89.50 97 VAL A CA 1
ATOM 723 C C . VAL A 1 97 ? -1.575 -1.426 -12.354 1.00 89.50 97 VAL A C 1
ATOM 725 O O . VAL A 1 97 ? -1.952 -2.549 -12.684 1.00 89.50 97 VAL A O 1
ATOM 728 N N . LEU A 1 98 ? -2.260 -0.319 -12.593 1.00 90.44 98 LEU A N 1
ATOM 729 C CA . LEU A 1 98 ? -3.547 -0.234 -13.254 1.00 90.44 98 LEU A CA 1
ATOM 730 C C . LEU A 1 98 ? -3.392 0.496 -14.589 1.00 90.44 98 LEU A C 1
ATOM 732 O O . LEU A 1 98 ? -2.556 1.397 -14.718 1.00 90.44 98 LEU A O 1
ATOM 736 N N . ASP A 1 99 ? -4.203 0.125 -15.571 1.00 88.38 99 ASP A N 1
ATOM 737 C CA . ASP A 1 99 ? -4.375 0.913 -16.790 1.00 88.38 99 ASP A CA 1
ATOM 738 C C . ASP A 1 99 ? -5.346 2.095 -16.584 1.00 88.38 99 ASP A C 1
ATOM 740 O O . ASP A 1 99 ? -5.741 2.414 -15.461 1.00 88.38 99 ASP A O 1
ATOM 744 N N . GLY A 1 100 ? -5.693 2.781 -17.678 1.00 83.31 100 GLY A N 1
ATOM 745 C CA . GLY A 1 100 ? -6.583 3.946 -17.649 1.00 83.31 100 GLY A CA 1
ATOM 746 C C . GLY A 1 100 ? -8.041 3.636 -17.326 1.00 83.31 100 GLY A C 1
ATOM 747 O O . GLY A 1 100 ? -8.770 4.557 -16.974 1.00 83.31 100 GLY A O 1
ATOM 748 N N . ASP A 1 101 ? -8.443 2.367 -17.401 1.00 84.75 101 ASP A N 1
ATOM 749 C CA . ASP A 1 101 ? -9.780 1.904 -17.031 1.00 84.75 101 ASP A CA 1
ATOM 750 C C . ASP A 1 101 ? -9.800 1.350 -15.590 1.00 84.75 101 ASP A C 1
ATOM 752 O O . ASP A 1 101 ? -10.825 0.865 -15.112 1.00 84.75 101 ASP A O 1
ATOM 756 N N . GLY A 1 102 ? -8.665 1.415 -14.879 1.00 87.62 102 GLY A N 1
ATOM 757 C CA . GLY A 1 102 ? -8.517 0.909 -13.517 1.00 87.62 102 GLY A CA 1
ATOM 758 C C . GLY A 1 102 ? -8.283 -0.599 -13.425 1.00 87.62 102 GLY A C 1
ATOM 759 O O . GLY A 1 102 ? -8.326 -1.147 -12.319 1.00 87.62 102 GLY A O 1
ATOM 760 N N . ALA A 1 103 ? -8.025 -1.276 -14.549 1.00 92.00 103 ALA A N 1
ATOM 761 C CA . ALA A 1 103 ? -7.778 -2.710 -14.584 1.00 92.00 103 ALA A CA 1
ATOM 762 C C . ALA A 1 103 ? -6.331 -3.053 -14.221 1.00 92.00 103 ALA A C 1
ATOM 764 O O . ALA A 1 103 ? -5.384 -2.413 -14.680 1.00 92.00 103 ALA A O 1
ATOM 765 N N . VAL A 1 104 ? -6.145 -4.089 -13.398 1.00 92.44 104 VAL A N 1
ATOM 766 C CA . VAL A 1 104 ? -4.823 -4.518 -12.930 1.00 92.44 104 VAL A CA 1
ATOM 767 C C . VAL A 1 104 ? -4.023 -5.110 -14.092 1.00 92.44 104 VAL A C 1
ATOM 769 O O . VAL A 1 104 ? -4.390 -6.131 -14.665 1.00 92.44 104 VAL A O 1
ATOM 772 N N . THR A 1 105 ? -2.89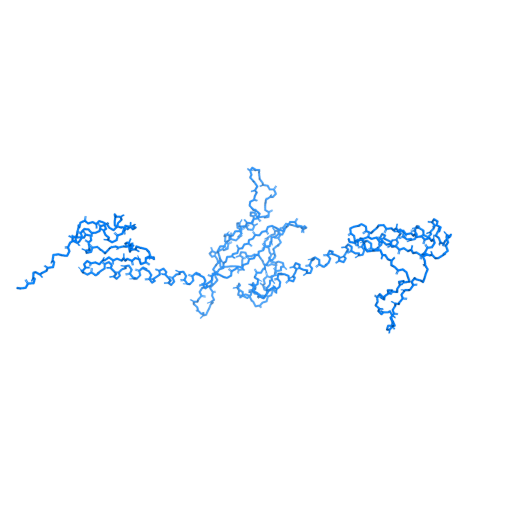1 -4.499 -14.422 1.00 89.75 105 THR A N 1
ATOM 773 C CA . THR A 1 105 ? -1.941 -4.982 -15.442 1.00 89.75 105 THR A CA 1
ATOM 774 C C . THR A 1 105 ? -0.753 -5.716 -14.825 1.00 89.75 105 THR A C 1
ATOM 776 O O . THR A 1 105 ? -0.163 -6.594 -15.453 1.00 89.75 105 THR A O 1
ATOM 779 N N . TYR A 1 106 ? -0.415 -5.384 -13.579 1.00 87.50 106 TYR A N 1
ATOM 780 C CA . TYR A 1 106 ? 0.649 -6.013 -12.803 1.00 87.50 106 TYR A CA 1
ATOM 781 C C . TYR A 1 106 ? 0.297 -5.983 -11.317 1.00 87.50 106 TYR A C 1
ATOM 783 O O . TYR A 1 106 ? -0.273 -5.005 -10.838 1.00 87.50 106 TYR A O 1
ATOM 791 N N . ALA A 1 107 ? 0.686 -7.017 -10.574 1.00 89.50 107 ALA A N 1
ATOM 792 C CA . ALA A 1 107 ? 0.657 -7.016 -9.119 1.00 89.50 107 ALA A CA 1
ATOM 793 C C . ALA A 1 107 ? 1.773 -7.896 -8.546 1.00 89.50 107 ALA A C 1
ATOM 795 O O . ALA A 1 107 ? 2.142 -8.914 -9.136 1.00 89.50 107 ALA A O 1
ATOM 796 N N . THR A 1 108 ? 2.308 -7.512 -7.387 1.00 88.19 108 THR A N 1
ATOM 797 C CA . THR A 1 108 ? 3.275 -8.328 -6.646 1.00 88.19 108 THR A CA 1
ATOM 798 C C . THR A 1 108 ? 2.571 -9.502 -5.958 1.00 88.19 108 THR A C 1
ATOM 800 O O . THR A 1 108 ? 1.396 -9.427 -5.603 1.00 88.19 108 THR A O 1
ATOM 803 N N . GLY A 1 109 ? 3.289 -10.607 -5.737 1.00 87.75 109 GLY A N 1
ATOM 804 C CA . GLY A 1 109 ? 2.744 -11.786 -5.046 1.00 87.75 109 GLY A CA 1
ATOM 805 C C . GLY A 1 109 ? 2.126 -11.484 -3.667 1.00 87.75 109 GLY A C 1
ATOM 806 O O . GLY A 1 109 ? 1.026 -11.973 -3.395 1.00 87.75 109 GLY A O 1
ATOM 807 N N . PRO A 1 110 ? 2.764 -10.651 -2.816 1.00 88.06 110 PRO A N 1
ATOM 808 C CA . PRO A 1 110 ? 2.173 -10.197 -1.558 1.00 88.06 110 PRO A CA 1
ATOM 809 C C . PRO A 1 110 ? 0.838 -9.468 -1.741 1.00 88.06 110 PRO A C 1
ATOM 811 O O . PRO A 1 110 ? -0.089 -9.723 -0.978 1.00 88.06 110 PRO A O 1
ATOM 814 N N . PHE A 1 111 ? 0.701 -8.625 -2.773 1.00 89.94 111 PHE A N 1
ATOM 815 C CA . PHE A 1 111 ? -0.559 -7.943 -3.078 1.00 89.94 111 PHE A CA 1
ATOM 816 C C . PHE A 1 111 ? -1.665 -8.940 -3.439 1.00 89.94 111 PHE A C 1
ATOM 818 O O . PHE A 1 111 ? -2.726 -8.915 -2.821 1.00 89.94 111 PHE A O 1
ATOM 825 N N . VAL A 1 112 ? -1.394 -9.857 -4.378 1.00 90.31 112 VAL A N 1
ATOM 826 C CA . VAL A 1 112 ? -2.328 -10.920 -4.811 1.00 90.31 112 VAL A CA 1
ATOM 827 C C . VAL A 1 112 ? -2.784 -11.764 -3.613 1.00 90.31 112 VAL A C 1
ATOM 829 O O . VAL A 1 112 ? -3.975 -11.999 -3.415 1.00 90.31 112 VAL A O 1
ATOM 832 N N . SER A 1 113 ? -1.837 -12.136 -2.750 1.00 88.00 113 SER A N 1
ATOM 833 C CA . SER A 1 113 ? -2.107 -12.906 -1.532 1.00 88.00 113 SER A CA 1
ATOM 834 C C . SER A 1 113 ? -2.925 -12.124 -0.499 1.00 88.00 113 SER A C 1
ATOM 836 O O . SER A 1 113 ? -3.680 -12.722 0.273 1.00 88.00 113 SER A O 1
ATOM 838 N N . TRP A 1 114 ? -2.750 -10.800 -0.432 1.00 88.94 114 TRP A N 1
ATOM 839 C CA . TRP A 1 114 ? -3.475 -9.944 0.503 1.00 88.94 114 TRP A CA 1
ATOM 840 C C . TRP A 1 114 ? -4.940 -9.783 0.096 1.00 88.94 114 TRP A C 1
ATOM 842 O O . TRP A 1 114 ? -5.808 -9.969 0.948 1.00 88.94 114 TRP A O 1
ATOM 852 N N . ILE A 1 115 ? -5.214 -9.540 -1.194 1.00 87.88 115 ILE A N 1
ATOM 853 C CA . ILE A 1 115 ? -6.585 -9.457 -1.742 1.00 87.88 115 ILE A CA 1
ATOM 854 C C . ILE A 1 115 ? -7.295 -10.821 -1.801 1.00 87.88 115 ILE A C 1
ATOM 856 O O . ILE A 1 115 ? -8.486 -10.887 -2.081 1.00 87.88 115 ILE A O 1
ATOM 860 N N . GLY A 1 116 ? -6.578 -11.915 -1.524 1.00 87.12 116 GLY A N 1
ATOM 861 C CA . GLY A 1 116 ? -7.147 -13.259 -1.432 1.00 87.12 116 GLY A CA 1
ATOM 862 C C . GLY A 1 116 ? -7.293 -13.991 -2.767 1.00 87.12 116 GLY A C 1
ATOM 863 O O . GLY A 1 116 ? -8.088 -14.922 -2.842 1.00 87.12 116 GLY A O 1
ATOM 864 N N . ALA A 1 117 ? -6.542 -13.591 -3.794 1.00 87.44 117 ALA A N 1
ATOM 865 C CA . ALA A 1 117 ? -6.450 -14.315 -5.061 1.00 87.44 117 ALA A CA 1
ATOM 866 C C . ALA A 1 117 ? -5.349 -15.393 -5.012 1.00 87.44 117 ALA A C 1
ATOM 868 O O . ALA A 1 117 ? -4.396 -15.272 -4.235 1.00 87.44 117 ALA A O 1
ATOM 869 N N . ASP A 1 118 ? -5.477 -16.440 -5.835 1.00 85.69 118 ASP A N 1
ATOM 870 C CA . ASP A 1 118 ? -4.514 -17.547 -5.872 1.00 85.69 118 ASP A CA 1
ATOM 871 C C . ASP A 1 118 ? -3.281 -17.181 -6.712 1.00 85.69 118 ASP A C 1
ATOM 873 O O . ASP A 1 118 ? -2.144 -17.412 -6.284 1.00 85.69 118 ASP A O 1
ATOM 877 N N . ASP A 1 119 ? -3.482 -16.556 -7.877 1.00 87.50 119 ASP A N 1
ATOM 878 C CA . ASP A 1 119 ? -2.388 -16.069 -8.716 1.00 87.50 119 ASP A CA 1
ATOM 879 C C . ASP A 1 119 ? -2.702 -14.772 -9.483 1.00 87.50 119 ASP A C 1
ATOM 881 O O . ASP A 1 119 ? -3.815 -14.248 -9.474 1.00 87.50 119 ASP A O 1
ATOM 885 N N . LEU A 1 120 ? -1.678 -14.201 -10.130 1.00 83.75 120 LEU A N 1
ATOM 886 C CA . LEU A 1 120 ? -1.800 -12.940 -10.870 1.00 83.75 120 LEU A CA 1
ATOM 887 C C . LEU A 1 120 ? -2.840 -13.021 -12.000 1.00 83.75 120 LEU A C 1
ATOM 889 O O . LEU A 1 120 ? -3.443 -12.006 -12.326 1.00 83.75 120 LEU A O 1
ATOM 893 N N . GLY A 1 121 ? -3.065 -14.192 -12.594 1.00 86.81 121 GLY A N 1
ATOM 894 C CA . GLY A 1 121 ? -4.066 -14.418 -13.634 1.00 86.81 121 GLY A CA 1
ATOM 895 C C . GLY A 1 121 ? -5.505 -14.226 -13.155 1.00 86.81 121 GLY A C 1
ATOM 896 O O . GLY A 1 121 ? -6.341 -13.800 -13.949 1.00 86.81 121 GLY A O 1
ATOM 897 N N . ASP A 1 122 ? -5.786 -14.439 -11.867 1.00 88.38 122 ASP A N 1
ATOM 898 C CA . ASP A 1 122 ? -7.111 -14.197 -11.274 1.00 88.38 122 ASP A CA 1
ATOM 899 C C . ASP A 1 122 ? -7.408 -12.711 -11.047 1.00 88.38 122 ASP A C 1
ATOM 901 O O . ASP A 1 122 ? -8.555 -12.324 -10.796 1.00 88.38 122 ASP A O 1
ATOM 905 N N . VAL A 1 123 ? -6.360 -11.889 -11.092 1.00 91.00 123 VAL A N 1
ATOM 906 C CA . VAL A 1 123 ? -6.370 -10.459 -10.772 1.00 91.00 123 VAL A CA 1
ATOM 907 C C . VAL A 1 123 ? -6.198 -9.626 -12.041 1.00 91.00 123 VAL A C 1
ATOM 909 O O . VAL A 1 123 ? -6.844 -8.593 -12.203 1.00 91.00 123 VAL A O 1
ATOM 912 N N . ALA A 1 124 ? -5.340 -10.076 -12.957 1.00 91.75 124 ALA A N 1
ATOM 913 C CA . ALA A 1 124 ? -4.986 -9.358 -14.168 1.00 91.75 124 ALA A CA 1
ATOM 914 C C . ALA A 1 124 ? -6.204 -9.132 -15.078 1.00 91.75 124 ALA A C 1
ATOM 916 O O . ALA A 1 124 ? -7.001 -10.033 -15.334 1.00 91.75 124 ALA A O 1
ATOM 917 N N . GLY A 1 125 ? -6.337 -7.909 -15.588 1.00 90.56 125 GLY A N 1
ATOM 918 C CA . GLY A 1 125 ? -7.441 -7.478 -16.445 1.00 90.56 125 GLY A CA 1
ATOM 919 C C . GLY A 1 125 ? -8.750 -7.193 -15.708 1.00 90.56 125 GLY A C 1
ATOM 920 O O . GLY A 1 125 ? -9.710 -6.760 -16.342 1.00 90.56 125 GLY A O 1
ATOM 921 N N . ARG A 1 126 ? -8.816 -7.403 -14.387 1.00 94.06 126 ARG A N 1
ATOM 922 C CA . ARG A 1 126 ? -9.976 -7.019 -13.576 1.00 94.06 126 ARG A CA 1
ATOM 923 C C . ARG A 1 126 ? -9.781 -5.622 -12.995 1.00 94.06 126 ARG A C 1
ATOM 925 O O . ARG A 1 126 ? -8.653 -5.278 -12.631 1.00 94.06 126 ARG A O 1
ATOM 932 N N . PRO A 1 127 ? -10.854 -4.826 -12.882 1.00 92.94 127 PRO A N 1
ATOM 933 C CA . PRO A 1 127 ? -10.777 -3.528 -12.237 1.00 92.94 127 PRO A CA 1
ATOM 934 C C . PRO A 1 127 ? -10.530 -3.700 -10.733 1.00 92.94 127 PRO A C 1
ATOM 936 O O . PRO A 1 127 ? -10.989 -4.668 -10.119 1.00 92.94 127 PRO A O 1
ATOM 939 N N . LEU A 1 128 ? -9.732 -2.796 -10.158 1.00 92.06 128 LEU A N 1
ATOM 940 C CA . LEU A 1 128 ? -9.272 -2.906 -8.769 1.00 92.06 128 LEU A CA 1
ATOM 941 C C . LEU A 1 128 ? -10.424 -2.879 -7.750 1.00 92.06 128 LEU A C 1
ATOM 943 O O . LEU A 1 128 ? -10.362 -3.559 -6.729 1.00 92.06 128 LEU A O 1
ATOM 947 N N . ASP A 1 129 ? -11.480 -2.124 -8.030 1.00 92.94 129 ASP A N 1
ATOM 948 C CA . ASP A 1 129 ? -12.687 -2.041 -7.204 1.00 92.94 129 ASP A CA 1
ATOM 949 C C . ASP A 1 129 ? -13.440 -3.383 -7.103 1.00 92.94 129 ASP A C 1
ATOM 951 O O . ASP A 1 129 ? -14.003 -3.694 -6.060 1.00 92.94 129 ASP A O 1
ATOM 955 N N . ALA A 1 130 ? -13.383 -4.227 -8.135 1.00 91.94 130 ALA A N 1
ATOM 956 C CA . ALA A 1 130 ? -13.971 -5.569 -8.139 1.00 91.94 130 ALA A CA 1
ATOM 957 C C . ALA A 1 130 ? -13.108 -6.639 -7.440 1.00 91.94 130 ALA A C 1
ATOM 959 O O . ALA A 1 130 ? -13.470 -7.822 -7.437 1.00 91.94 130 ALA A O 1
ATOM 960 N N . LEU A 1 131 ? -11.933 -6.256 -6.934 1.00 90.31 131 LEU A N 1
ATOM 961 C CA . LEU A 1 131 ? -10.988 -7.123 -6.223 1.00 90.31 131 LEU A CA 1
ATOM 962 C C . LEU A 1 131 ? -10.943 -6.840 -4.716 1.00 90.31 131 LEU A C 1
ATOM 964 O O . LEU A 1 131 ? -10.370 -7.632 -3.973 1.00 90.31 131 LEU A O 1
ATOM 968 N N . VAL A 1 132 ? -11.515 -5.719 -4.273 1.00 90.75 132 VAL A N 1
ATOM 969 C CA . VAL A 1 132 ? -11.613 -5.335 -2.858 1.00 90.75 132 VAL A CA 1
ATOM 970 C C . VAL A 1 132 ? -12.995 -5.676 -2.294 1.00 90.75 132 VAL A C 1
ATOM 972 O O . VAL A 1 132 ? -13.891 -6.094 -3.026 1.00 90.75 132 VAL A O 1
ATOM 975 N N . ASP A 1 133 ? -13.168 -5.502 -0.983 1.00 89.94 133 ASP A N 1
ATOM 976 C CA . ASP A 1 133 ? -14.467 -5.667 -0.331 1.00 89.94 133 ASP A CA 1
ATOM 977 C C . ASP A 1 133 ? -15.522 -4.700 -0.904 1.00 89.94 133 ASP A C 1
ATOM 979 O O . ASP A 1 133 ? -15.218 -3.559 -1.270 1.00 89.94 133 ASP A O 1
ATOM 983 N N . GLU A 1 134 ? -16.783 -5.141 -0.954 1.00 89.25 134 GLU A N 1
ATOM 984 C CA . GLU A 1 134 ? -17.908 -4.363 -1.491 1.00 89.25 134 GLU A CA 1
ATOM 985 C C . GLU A 1 134 ? -18.069 -3.007 -0.778 1.00 89.25 134 GLU A C 1
ATOM 987 O O . GLU A 1 134 ? -18.450 -2.013 -1.402 1.00 89.25 134 GLU A O 1
ATOM 992 N N . ALA A 1 135 ? -17.720 -2.927 0.511 1.00 89.75 135 ALA A N 1
ATOM 993 C CA . ALA A 1 135 ? -17.753 -1.683 1.275 1.00 89.75 135 ALA A CA 1
ATOM 994 C C . ALA A 1 135 ? -16.666 -0.673 0.857 1.00 89.75 135 ALA A C 1
ATOM 996 O O . ALA A 1 135 ? -16.822 0.538 1.077 1.00 89.75 135 ALA A O 1
ATOM 997 N N . ASP A 1 136 ? -15.556 -1.147 0.289 1.00 92.75 136 ASP A N 1
ATOM 998 C CA . ASP A 1 136 ? -14.411 -0.333 -0.125 1.00 92.75 136 ASP A CA 1
ATOM 999 C C . ASP A 1 136 ? 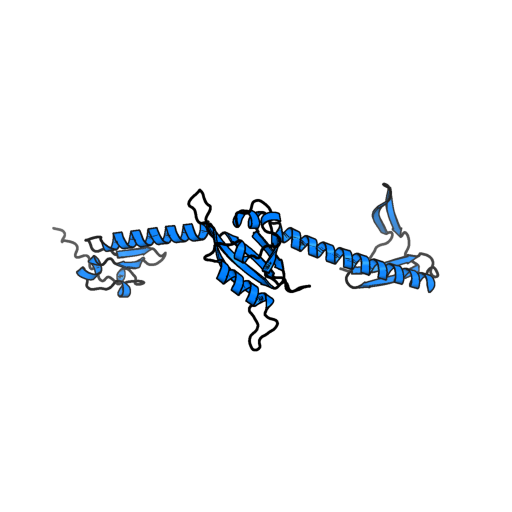-14.431 -0.008 -1.628 1.00 92.75 136 ASP A C 1
ATOM 1001 O O . ASP A 1 136 ? -13.897 1.031 -2.028 1.00 92.75 136 ASP A O 1
ATOM 1005 N N . ALA A 1 137 ? -15.103 -0.826 -2.448 1.00 92.44 137 ALA A N 1
ATOM 1006 C CA . ALA A 1 137 ? -15.147 -0.699 -3.907 1.00 92.44 137 ALA A CA 1
ATOM 1007 C C . ALA A 1 137 ? -15.479 0.723 -4.421 1.00 92.44 137 ALA A C 1
ATOM 1009 O O . ALA A 1 137 ? -14.707 1.240 -5.234 1.00 92.44 137 ALA A O 1
ATOM 1010 N N . PRO A 1 138 ? -16.516 1.437 -3.923 1.00 93.81 138 PRO A N 1
ATOM 1011 C CA . PRO A 1 138 ? -16.828 2.784 -4.412 1.00 93.81 138 PRO A CA 1
ATOM 1012 C C . PRO A 1 138 ? -15.702 3.792 -4.154 1.00 93.81 138 PRO A C 1
ATOM 1014 O O . PRO A 1 138 ? -15.376 4.603 -5.015 1.00 93.81 138 PRO A O 1
ATOM 1017 N N . ARG A 1 139 ? -15.058 3.710 -2.980 1.00 93.25 139 ARG A N 1
ATOM 1018 C CA . ARG A 1 139 ? -13.955 4.610 -2.604 1.00 93.25 139 ARG A CA 1
ATOM 1019 C C . ARG A 1 139 ? -12.721 4.378 -3.472 1.00 93.25 139 ARG A C 1
ATOM 1021 O O . ARG A 1 139 ? -12.012 5.330 -3.792 1.00 93.25 139 ARG A O 1
ATOM 1028 N N . VAL A 1 140 ? -12.463 3.125 -3.845 1.00 92.50 140 VAL A N 1
ATOM 1029 C CA . VAL A 1 140 ? -11.375 2.765 -4.761 1.00 92.50 140 VAL A CA 1
ATOM 1030 C C . VAL A 1 140 ? -11.665 3.270 -6.172 1.00 92.50 140 VAL A C 1
ATOM 1032 O O . VAL A 1 140 ? -10.796 3.912 -6.760 1.00 92.50 140 VAL A O 1
ATOM 1035 N N . ALA A 1 141 ? -12.877 3.047 -6.687 1.00 91.94 141 ALA A N 1
ATOM 1036 C CA . ALA A 1 141 ? -13.286 3.519 -8.009 1.00 91.94 141 ALA A CA 1
ATOM 1037 C C . ALA A 1 141 ? -13.160 5.048 -8.129 1.00 91.94 141 ALA A C 1
ATOM 1039 O O . ALA A 1 141 ? -12.517 5.541 -9.056 1.00 91.94 141 ALA A O 1
ATOM 1040 N N . ASP A 1 142 ? -13.671 5.791 -7.141 1.00 90.81 142 ASP A N 1
ATOM 1041 C CA . ASP A 1 142 ? -13.562 7.254 -7.085 1.00 90.81 142 ASP A CA 1
ATOM 1042 C C . ASP A 1 142 ? -12.096 7.722 -7.067 1.00 90.81 142 ASP A C 1
ATOM 1044 O O . ASP A 1 142 ? -11.725 8.699 -7.726 1.00 90.81 142 ASP A O 1
ATOM 1048 N N . ALA A 1 143 ? -11.234 7.025 -6.320 1.00 90.62 143 ALA A N 1
ATOM 1049 C CA . ALA A 1 143 ? -9.820 7.364 -6.214 1.00 90.62 143 ALA A CA 1
ATOM 1050 C C . ALA A 1 143 ? -9.046 7.104 -7.518 1.00 90.62 143 ALA A C 1
ATOM 1052 O O . ALA A 1 143 ? -8.188 7.915 -7.879 1.00 90.62 143 ALA A O 1
ATOM 1053 N N . VAL A 1 144 ? -9.346 6.010 -8.225 1.00 89.94 144 VAL A N 1
ATOM 1054 C CA . VAL A 1 144 ? -8.759 5.703 -9.540 1.00 89.94 144 VAL A CA 1
ATOM 1055 C C . VAL A 1 144 ? -9.232 6.718 -10.578 1.00 89.94 144 VAL A C 1
ATOM 1057 O O . VAL A 1 144 ? -8.388 7.344 -11.221 1.00 89.94 144 VAL A O 1
ATOM 1060 N N . ALA A 1 145 ? -10.547 6.953 -10.667 1.00 87.44 145 ALA A N 1
ATOM 1061 C CA . ALA A 1 145 ? -11.144 7.910 -11.598 1.00 87.44 145 ALA A CA 1
ATOM 1062 C C . ALA A 1 145 ? -10.548 9.314 -11.430 1.00 87.44 145 ALA A C 1
ATOM 1064 O O . ALA A 1 145 ? -10.157 9.962 -12.398 1.00 87.44 145 ALA A O 1
ATOM 1065 N N . ALA A 1 146 ? -10.357 9.766 -10.187 1.00 85.12 146 ALA A N 1
ATOM 1066 C CA . ALA A 1 146 ? -9.742 11.063 -9.918 1.00 85.12 146 ALA A CA 1
ATOM 1067 C C . ALA A 1 146 ? -8.299 11.198 -10.448 1.00 85.12 146 ALA A C 1
ATOM 1069 O O . ALA A 1 146 ? -7.852 12.314 -10.718 1.00 85.12 146 ALA A O 1
ATOM 1070 N N . LEU A 1 147 ? -7.547 10.099 -10.571 1.00 84.06 147 LEU A N 1
ATOM 1071 C CA . LEU A 1 147 ? -6.162 10.109 -11.057 1.00 84.06 147 LEU A CA 1
ATOM 1072 C C . LEU A 1 147 ? -6.076 9.965 -12.585 1.00 84.06 147 LEU A C 1
ATOM 1074 O O . LEU A 1 147 ? -5.158 10.530 -13.199 1.00 84.06 147 LEU A O 1
ATOM 1078 N N . THR A 1 148 ? -7.035 9.265 -13.196 1.00 79.94 148 THR A N 1
ATOM 1079 C CA . THR A 1 148 ? -7.153 9.092 -14.651 1.00 79.94 148 THR A CA 1
ATOM 1080 C C . THR A 1 148 ? -7.781 10.322 -15.319 1.00 79.94 148 THR A C 1
ATOM 1082 O O . THR A 1 148 ? -7.224 10.825 -16.300 1.00 79.94 148 THR A O 1
ATOM 1085 N N . ASP A 1 149 ? -8.837 10.896 -14.733 1.00 73.81 149 ASP A N 1
ATOM 1086 C CA . ASP A 1 149 ? -9.636 11.998 -15.302 1.00 73.81 149 ASP A CA 1
ATOM 1087 C C . ASP A 1 149 ? -9.010 13.391 -15.145 1.00 73.81 149 ASP A C 1
ATOM 1089 O O . ASP A 1 149 ? -9.483 14.363 -15.742 1.00 73.81 149 ASP A O 1
ATOM 1093 N N . ALA A 1 150 ? -7.890 13.514 -14.421 1.00 58.22 150 ALA A N 1
ATOM 1094 C CA . ALA A 1 150 ? -7.190 14.781 -14.159 1.00 58.22 150 ALA A CA 1
ATOM 1095 C C . ALA A 1 150 ? -6.618 15.500 -15.413 1.00 58.22 150 ALA A C 1
ATOM 1097 O O . ALA A 1 150 ? -5.816 16.425 -15.293 1.00 58.22 150 ALA A O 1
ATOM 1098 N N . ALA A 1 151 ? -7.026 15.106 -16.624 1.00 52.25 151 ALA A N 1
ATOM 1099 C CA . ALA A 1 151 ? -6.927 15.934 -17.824 1.00 52.25 151 ALA A CA 1
ATOM 1100 C C . ALA A 1 151 ? -7.960 17.084 -17.851 1.00 52.25 151 ALA A C 1
ATOM 1102 O O . ALA A 1 151 ? -7.792 18.018 -18.636 1.00 52.25 151 ALA A O 1
ATOM 1103 N N . THR A 1 152 ? -8.996 17.055 -17.000 1.00 51.59 152 THR A N 1
ATOM 1104 C CA . THR A 1 152 ? -10.109 18.012 -17.077 1.00 51.59 152 THR A CA 1
ATOM 1105 C C . THR A 1 152 ? -10.553 18.482 -15.691 1.00 51.59 152 THR A C 1
ATOM 1107 O O . THR A 1 152 ? -11.506 17.951 -15.150 1.00 51.59 152 THR A O 1
ATOM 1110 N N . GLU A 1 153 ? -9.865 19.466 -15.100 1.00 47.66 153 GLU A N 1
ATOM 1111 C CA . GLU A 1 153 ? -10.503 20.663 -14.518 1.00 47.66 153 GLU A CA 1
ATOM 1112 C C . GLU A 1 153 ? -9.499 21.634 -13.875 1.00 47.66 153 GLU A C 1
ATOM 1114 O O . GLU A 1 153 ? -8.445 21.279 -13.350 1.00 47.66 153 GLU A O 1
ATOM 1119 N N . ALA A 1 154 ? -9.840 22.913 -14.011 1.00 50.47 154 ALA A N 1
ATOM 1120 C CA . ALA A 1 154 ? -9.053 24.075 -13.651 1.00 50.47 154 ALA A CA 1
ATOM 1121 C C . ALA A 1 154 ? -9.046 24.346 -12.136 1.00 50.47 154 ALA A C 1
ATOM 1123 O O . ALA A 1 154 ? -10.077 24.255 -11.479 1.00 50.47 154 ALA A O 1
ATOM 1124 N N . GLY A 1 155 ? -7.913 24.832 -11.613 1.00 47.34 155 GLY A N 1
ATOM 1125 C CA . GLY A 1 155 ? -7.912 25.711 -10.432 1.00 47.34 155 GLY A CA 1
ATOM 1126 C C . GLY A 1 155 ? -7.212 25.225 -9.161 1.00 47.34 155 GLY A C 1
ATOM 1127 O O . GLY A 1 155 ? -7.147 25.988 -8.202 1.00 47.34 155 GLY A O 1
ATOM 1128 N N . GLY A 1 156 ? -6.619 24.035 -9.140 1.00 50.22 156 GLY A N 1
ATOM 1129 C CA . GLY A 1 156 ? -5.754 23.587 -8.045 1.00 50.22 156 GLY A CA 1
ATOM 1130 C C . GLY A 1 156 ? -4.827 22.488 -8.538 1.00 50.22 156 GLY A C 1
ATOM 1131 O O . GLY A 1 156 ? -5.245 21.690 -9.369 1.00 50.22 156 GLY A O 1
ATOM 1132 N N . ALA A 1 157 ? -3.569 22.465 -8.088 1.00 50.56 157 ALA A N 1
ATOM 1133 C CA . ALA A 1 157 ? -2.672 21.354 -8.400 1.00 50.56 157 ALA A CA 1
ATOM 1134 C C . ALA A 1 157 ? -3.327 20.064 -7.872 1.00 50.56 157 ALA A C 1
ATOM 1136 O O . ALA A 1 157 ? -3.518 19.973 -6.657 1.00 50.56 157 ALA A O 1
ATOM 1137 N N . PRO A 1 158 ? -3.729 19.111 -8.735 1.00 55.31 158 PRO A N 1
ATOM 1138 C CA . PRO A 1 158 ? -4.329 17.868 -8.274 1.00 55.31 158 PRO A CA 1
ATOM 1139 C C . PRO A 1 158 ? -3.347 17.185 -7.330 1.00 55.31 158 P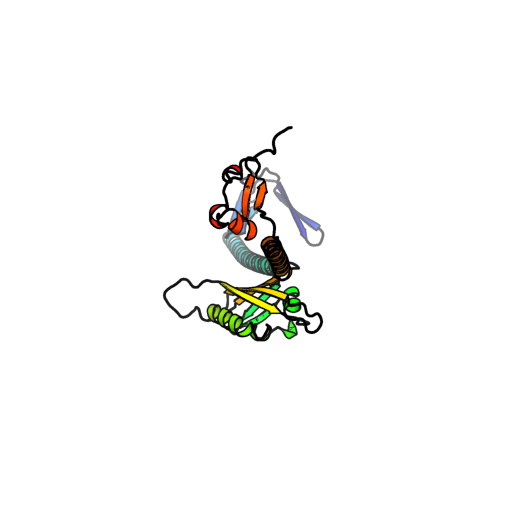RO A C 1
ATOM 1141 O O . PRO A 1 158 ? -2.156 17.101 -7.647 1.00 55.31 158 PRO A O 1
ATOM 1144 N N . GLU A 1 159 ? -3.816 16.710 -6.177 1.00 60.00 159 GLU A N 1
ATOM 1145 C CA . GLU A 1 159 ? -2.984 15.835 -5.359 1.00 60.00 159 GLU A CA 1
ATOM 1146 C C . GLU A 1 159 ? -2.617 14.621 -6.225 1.00 60.00 159 GLU A C 1
ATOM 1148 O O . GLU A 1 159 ? -3.512 13.917 -6.698 1.00 60.00 159 GLU A O 1
ATOM 1153 N N . PRO A 1 160 ? -1.319 14.364 -6.478 1.00 70.88 160 PRO A N 1
ATOM 1154 C CA . PRO A 1 160 ? -0.889 13.300 -7.387 1.00 70.88 160 PRO A CA 1
ATOM 1155 C C . PRO A 1 160 ? -1.136 11.901 -6.808 1.00 70.88 160 PRO A C 1
ATOM 1157 O O . PRO A 1 160 ? -0.797 10.898 -7.442 1.00 70.88 160 PRO A O 1
ATOM 1160 N N . THR A 1 161 ? -1.690 11.844 -5.595 1.00 82.88 161 THR A N 1
ATOM 1161 C CA . THR A 1 161 ? -1.844 10.649 -4.791 1.00 82.88 161 THR A CA 1
ATOM 1162 C C . THR A 1 161 ? -3.194 10.645 -4.074 1.00 82.88 161 THR A C 1
ATOM 1164 O O . THR A 1 161 ? -3.621 11.667 -3.544 1.00 82.88 161 THR A O 1
ATOM 1167 N N . ARG A 1 162 ? -3.835 9.477 -4.007 1.00 89.12 162 ARG A N 1
ATOM 1168 C CA . ARG A 1 162 ? -5.033 9.196 -3.206 1.00 89.12 162 ARG A CA 1
ATOM 1169 C C . ARG A 1 162 ? -4.739 8.082 -2.208 1.00 89.12 162 ARG A C 1
ATOM 1171 O O . ARG A 1 162 ? -3.972 7.177 -2.525 1.00 89.12 162 ARG A O 1
ATOM 1178 N N . THR A 1 163 ? -5.374 8.130 -1.042 1.00 90.50 163 THR A N 1
ATOM 1179 C CA . THR A 1 163 ? -5.264 7.085 -0.016 1.00 90.50 163 THR A CA 1
ATOM 1180 C C . THR A 1 163 ? -6.649 6.559 0.342 1.00 90.50 163 THR A C 1
ATOM 1182 O O . THR A 1 163 ? -7.567 7.350 0.556 1.00 90.50 163 THR A O 1
ATOM 1185 N N . VAL A 1 164 ? -6.798 5.237 0.405 1.00 92.88 164 VAL A N 1
ATOM 1186 C CA . VAL A 1 164 ? -8.042 4.538 0.739 1.00 92.88 164 VAL A CA 1
ATOM 1187 C C . VAL A 1 164 ? -7.741 3.441 1.755 1.00 92.88 164 VAL A C 1
ATOM 1189 O O . VAL A 1 164 ? -6.889 2.589 1.521 1.00 92.88 164 VAL A O 1
ATOM 1192 N N . ASP A 1 165 ? -8.457 3.442 2.875 1.00 92.25 165 ASP A N 1
ATOM 1193 C CA . ASP A 1 165 ? -8.447 2.316 3.808 1.00 92.25 165 ASP A CA 1
ATOM 1194 C C . ASP A 1 165 ? -9.233 1.142 3.221 1.00 92.25 165 ASP A C 1
ATOM 1196 O O . ASP A 1 165 ? -10.387 1.313 2.819 1.00 92.25 165 ASP A O 1
ATOM 1200 N N . LEU A 1 166 ? -8.614 -0.034 3.225 1.00 92.00 166 LEU A N 1
ATOM 1201 C CA . LEU A 1 166 ? -9.188 -1.296 2.788 1.00 92.00 166 LEU A CA 1
ATOM 1202 C C . LEU A 1 166 ? -9.394 -2.251 3.962 1.00 92.00 166 LEU A C 1
ATOM 1204 O O . LEU A 1 166 ? -8.627 -2.293 4.932 1.00 92.00 166 LEU A O 1
ATOM 1208 N N . THR A 1 167 ? -10.413 -3.078 3.820 1.00 89.12 167 THR A N 1
ATOM 1209 C CA . THR A 1 167 ? -10.743 -4.208 4.671 1.00 89.12 167 THR A CA 1
ATOM 1210 C C . THR A 1 167 ? -10.775 -5.474 3.828 1.00 89.12 167 THR A C 1
ATOM 1212 O O . THR A 1 167 ? -11.268 -5.470 2.707 1.00 89.12 167 THR A O 1
ATOM 1215 N N . ALA A 1 168 ? -10.202 -6.556 4.349 1.00 84.38 168 ALA A N 1
ATOM 1216 C CA . ALA A 1 168 ? -10.269 -7.862 3.707 1.00 84.38 168 ALA A CA 1
ATOM 1217 C C . ALA A 1 168 ? -10.675 -8.910 4.743 1.00 84.38 168 ALA A C 1
ATOM 1219 O O . ALA A 1 168 ? -9.948 -9.158 5.713 1.00 84.38 168 ALA A O 1
ATOM 1220 N N . ASP A 1 169 ? -11.835 -9.530 4.538 1.00 75.38 169 ASP A N 1
ATOM 1221 C CA . ASP A 1 169 ? -12.311 -10.631 5.365 1.00 75.38 169 ASP A CA 1
ATOM 1222 C C . ASP A 1 169 ? -11.884 -11.969 4.763 1.00 75.38 169 ASP A C 1
ATOM 1224 O O . ASP A 1 169 ? -12.198 -12.301 3.622 1.00 75.38 169 ASP A O 1
ATOM 1228 N N . ARG A 1 170 ? -11.163 -12.783 5.543 1.00 63.72 170 ARG A N 1
ATOM 1229 C CA . ARG A 1 170 ? -10.869 -14.161 5.138 1.00 63.72 170 ARG A CA 1
ATOM 1230 C C . ARG A 1 170 ? -12.018 -15.069 5.560 1.00 63.72 170 ARG A C 1
ATOM 1232 O O . ARG A 1 170 ? -12.275 -15.209 6.758 1.00 63.72 170 ARG A O 1
ATOM 1239 N N . ASP A 1 171 ? -12.611 -15.751 4.584 1.00 55.22 171 ASP A N 1
ATOM 1240 C CA . ASP A 1 171 ? -13.811 -16.607 4.669 1.00 55.22 171 ASP A CA 1
ATOM 1241 C C . ASP A 1 171 ? -13.673 -17.883 5.543 1.00 55.22 171 ASP A C 1
ATOM 1243 O O . ASP A 1 171 ? -14.347 -18.888 5.356 1.00 55.22 171 ASP A O 1
ATOM 1247 N N . SER A 1 172 ? -12.761 -17.908 6.516 1.00 54.62 172 SER A N 1
ATOM 1248 C CA . SER A 1 172 ? -12.605 -19.068 7.410 1.00 54.62 172 SER A CA 1
ATOM 1249 C C . SER A 1 172 ? -12.075 -18.757 8.807 1.00 54.62 172 SER A C 1
ATOM 1251 O O . SER A 1 172 ? -12.357 -19.525 9.722 1.00 54.62 172 SER A O 1
ATOM 1253 N N . ASP A 1 173 ? -11.376 -17.635 9.018 1.00 51.91 173 ASP A N 1
ATOM 1254 C CA . ASP A 1 173 ? -10.631 -17.411 10.271 1.00 51.91 173 ASP A CA 1
ATOM 1255 C C . ASP A 1 173 ? -11.055 -16.162 11.057 1.00 51.91 173 ASP A C 1
ATOM 1257 O O . ASP A 1 173 ? -10.427 -15.814 12.057 1.00 51.91 173 ASP A O 1
ATOM 1261 N N . ARG A 1 174 ? -12.147 -15.499 10.640 1.00 54.88 174 ARG A N 1
ATOM 1262 C CA . ARG A 1 174 ? -12.834 -14.420 11.383 1.00 54.88 174 ARG A CA 1
ATOM 1263 C C . ARG A 1 174 ? -11.935 -13.242 11.800 1.00 54.88 174 ARG A C 1
ATOM 1265 O O . ARG A 1 174 ? -12.287 -12.477 12.696 1.00 54.88 174 ARG A O 1
ATOM 1272 N N . ARG A 1 175 ? -10.763 -13.117 11.176 1.00 66.94 175 ARG A N 1
ATOM 1273 C CA . ARG A 1 175 ? -9.787 -12.056 11.411 1.00 66.94 175 ARG A CA 1
ATOM 1274 C C . ARG A 1 175 ? -9.760 -11.163 10.183 1.00 66.94 175 ARG A C 1
ATOM 1276 O O . ARG A 1 175 ? -9.108 -11.503 9.197 1.00 66.94 175 ARG A O 1
ATOM 1283 N N . SER A 1 176 ? -10.486 -10.055 10.270 1.00 77.69 176 SER A N 1
ATOM 1284 C CA . SER A 1 176 ? -10.434 -8.977 9.289 1.00 77.69 176 SER A CA 1
ATOM 1285 C C . SER A 1 176 ? -9.015 -8.424 9.225 1.00 77.69 176 SER A C 1
ATOM 1287 O O . SER A 1 176 ? -8.395 -8.146 10.258 1.00 77.69 176 SER A O 1
ATOM 1289 N N . ARG A 1 177 ? -8.492 -8.295 8.010 1.00 84.88 177 ARG A N 1
ATOM 1290 C CA . ARG A 1 177 ? -7.249 -7.581 7.729 1.00 84.88 177 ARG A CA 1
ATOM 1291 C C . ARG A 1 177 ? -7.571 -6.145 7.361 1.00 84.88 177 ARG A C 1
ATOM 1293 O O . ARG A 1 177 ? -8.627 -5.859 6.797 1.00 84.88 177 ARG A O 1
ATOM 1300 N N . HIS A 1 178 ? -6.646 -5.253 7.674 1.00 88.81 178 HIS A N 1
ATOM 1301 C CA . HIS A 1 178 ? -6.750 -3.839 7.361 1.00 88.81 178 HIS A CA 1
ATOM 1302 C C . HIS A 1 178 ? -5.559 -3.408 6.528 1.00 88.81 178 HIS A C 1
ATOM 1304 O O . HIS A 1 178 ? -4.421 -3.719 6.868 1.00 88.81 178 HIS A O 1
ATOM 1310 N N . GLY A 1 179 ? -5.823 -2.680 5.452 1.00 89.81 179 GLY A N 1
ATOM 1311 C CA . GLY A 1 179 ? -4.807 -2.191 4.536 1.00 89.81 179 GLY A CA 1
ATOM 1312 C C . GLY A 1 179 ? -4.970 -0.701 4.283 1.00 89.81 179 GLY A C 1
ATOM 1313 O O . GLY A 1 179 ? -6.082 -0.192 4.318 1.00 89.81 179 GLY A O 1
ATOM 1314 N N . GLU A 1 180 ? -3.875 0.001 4.026 1.00 91.62 180 GLU A N 1
ATOM 1315 C CA . GLU A 1 180 ? -3.901 1.356 3.473 1.00 91.62 180 GLU A CA 1
ATOM 1316 C C . GLU A 1 180 ? -3.424 1.290 2.019 1.00 91.62 180 GLU A C 1
ATOM 1318 O O . GLU A 1 180 ? -2.264 0.968 1.756 1.00 91.62 180 GLU A O 1
ATOM 1323 N N . LEU A 1 181 ? -4.325 1.559 1.073 1.00 93.25 181 LEU A N 1
ATOM 1324 C CA . LEU A 1 181 ? -4.037 1.618 -0.355 1.00 93.25 181 LEU A CA 1
ATOM 1325 C C . LEU A 1 181 ? -3.713 3.054 -0.758 1.00 93.25 181 LEU A C 1
ATOM 1327 O O . LEU A 1 181 ? -4.551 3.947 -0.658 1.00 93.25 181 LEU A O 1
ATOM 1331 N N . ARG A 1 182 ? -2.515 3.264 -1.291 1.00 91.56 182 ARG A N 1
ATOM 1332 C CA . ARG A 1 182 ? -2.042 4.536 -1.828 1.00 91.56 182 ARG A CA 1
ATOM 1333 C C . ARG A 1 182 ? -1.924 4.441 -3.345 1.00 91.56 182 ARG A C 1
ATOM 1335 O O . ARG A 1 182 ? -1.101 3.690 -3.855 1.00 91.56 182 ARG A O 1
ATOM 1342 N N . LEU A 1 183 ? -2.727 5.216 -4.062 1.00 90.75 183 LEU A N 1
ATOM 1343 C CA . LEU A 1 183 ? -2.771 5.269 -5.522 1.00 90.75 183 LEU A CA 1
ATOM 1344 C C . LEU A 1 183 ? -2.070 6.530 -6.008 1.00 90.75 183 LEU A C 1
ATOM 1346 O O . LEU A 1 183 ? -2.345 7.610 -5.501 1.00 90.75 183 LEU A O 1
ATOM 1350 N N . SER A 1 184 ? -1.172 6.419 -6.979 1.00 87.81 184 SER A N 1
ATOM 1351 C CA . SER A 1 184 ? -0.471 7.554 -7.583 1.00 87.81 184 SER A CA 1
ATOM 1352 C C . SER A 1 184 ? -0.454 7.434 -9.097 1.00 87.81 184 SER A C 1
ATOM 1354 O O . SER A 1 184 ? -0.381 6.337 -9.646 1.00 87.81 184 SER A O 1
ATOM 1356 N N . ARG A 1 185 ? -0.494 8.565 -9.794 1.00 83.25 185 ARG A N 1
ATOM 1357 C CA . ARG A 1 185 ? -0.437 8.574 -11.259 1.00 83.25 185 ARG A CA 1
ATOM 1358 C C . ARG A 1 185 ? 0.950 8.164 -11.761 1.00 83.25 185 ARG A C 1
ATOM 1360 O O . ARG A 1 185 ? 1.962 8.615 -11.226 1.00 83.25 185 ARG A O 1
ATOM 1367 N N . LEU A 1 186 ? 1.003 7.355 -12.819 1.00 77.31 186 LEU A N 1
ATOM 1368 C CA . LEU A 1 186 ? 2.255 7.032 -13.498 1.00 77.31 186 LEU A CA 1
ATOM 1369 C C . LEU A 1 186 ? 2.636 8.178 -14.450 1.00 77.31 186 LEU A C 1
ATOM 1371 O O . LEU A 1 186 ? 1.900 8.506 -15.379 1.00 77.31 186 LEU A O 1
ATOM 1375 N N . SER A 1 187 ? 3.784 8.813 -14.210 1.00 58.22 187 SER A N 1
ATOM 1376 C CA . SER A 1 187 ? 4.187 10.043 -14.914 1.00 58.22 187 SER A CA 1
ATOM 1377 C C . SER A 1 187 ? 4.748 9.831 -16.325 1.00 58.22 187 SER A C 1
ATOM 1379 O O . SER A 1 187 ? 5.051 10.813 -16.995 1.00 58.22 187 SER A O 1
ATOM 1381 N N . ASP A 1 188 ? 4.917 8.589 -16.787 1.00 53.22 188 ASP A N 1
ATOM 1382 C CA . ASP A 1 188 ? 5.642 8.301 -18.024 1.00 53.22 188 ASP A CA 1
ATOM 1383 C C . ASP A 1 188 ? 4.937 7.181 -18.817 1.00 53.22 188 ASP A C 1
ATOM 1385 O O . ASP A 1 188 ? 4.904 6.032 -18.388 1.00 53.22 188 ASP A O 1
ATOM 1389 N N . HIS A 1 189 ? 4.393 7.535 -19.989 1.00 50.09 189 HIS A N 1
ATOM 1390 C CA . HIS A 1 189 ? 3.831 6.635 -21.015 1.00 50.09 189 HIS A CA 1
ATOM 1391 C C . HIS A 1 189 ? 2.499 5.911 -20.695 1.00 50.09 189 HIS A C 1
ATOM 1393 O O . HIS A 1 189 ? 2.391 4.698 -20.852 1.00 50.09 189 HIS A O 1
ATOM 1399 N N . GLY A 1 190 ? 1.442 6.664 -20.360 1.00 56.56 190 GLY A N 1
ATOM 1400 C CA . GLY A 1 190 ? 0.050 6.177 -20.382 1.00 56.56 190 GLY A CA 1
ATOM 1401 C C . GLY A 1 190 ? -0.818 6.747 -19.260 1.00 56.56 190 GLY A C 1
ATOM 1402 O O . GLY A 1 190 ? -0.302 7.327 -18.311 1.00 56.56 190 GLY A O 1
ATOM 1403 N N . ALA A 1 191 ? -2.139 6.573 -19.351 1.00 67.12 191 ALA A N 1
ATOM 1404 C CA . ALA A 1 191 ? -3.098 6.929 -18.295 1.00 67.12 191 ALA A CA 1
ATOM 1405 C C . ALA A 1 191 ? -3.079 5.928 -17.117 1.00 67.12 191 ALA A C 1
ATOM 1407 O O . ALA A 1 191 ? -4.118 5.611 -16.562 1.00 67.12 191 ALA A O 1
ATOM 1408 N N . GLY A 1 192 ? -1.913 5.376 -16.773 1.00 76.44 192 GLY A N 1
ATOM 1409 C CA . GLY A 1 192 ? -1.793 4.330 -15.761 1.00 76.44 192 GLY A CA 1
ATOM 1410 C C . GLY A 1 192 ? -1.746 4.874 -14.333 1.00 76.44 192 GLY A C 1
ATOM 1411 O O . GLY A 1 192 ? -1.279 5.992 -14.082 1.00 76.44 192 GLY A O 1
ATOM 1412 N N . VAL A 1 193 ? -2.178 4.049 -13.384 1.00 88.19 193 VAL A N 1
ATOM 1413 C CA . VAL A 1 193 ? -2.139 4.327 -11.942 1.00 88.19 193 VAL A CA 1
ATOM 1414 C C . VAL A 1 193 ? -1.299 3.252 -11.260 1.00 88.19 193 VAL A C 1
ATOM 1416 O O . VAL A 1 193 ? -1.427 2.074 -11.558 1.00 88.19 193 VAL A O 1
ATOM 1419 N N . VAL A 1 194 ? -0.426 3.636 -10.337 1.00 88.31 194 VAL A N 1
ATOM 1420 C CA . VAL A 1 194 ? 0.324 2.705 -9.486 1.00 88.31 194 VAL A CA 1
ATOM 1421 C C . VAL A 1 194 ? -0.303 2.706 -8.101 1.00 88.31 194 VAL A C 1
ATOM 1423 O O . VAL A 1 194 ? -0.475 3.768 -7.506 1.00 88.31 194 VAL A O 1
ATOM 1426 N N . GLY A 1 195 ? -0.631 1.527 -7.586 1.00 89.31 195 GLY A N 1
ATOM 1427 C CA . GLY A 1 195 ? -1.084 1.320 -6.219 1.00 89.31 195 GLY A CA 1
ATOM 1428 C C . GLY A 1 195 ? -0.005 0.673 -5.362 1.00 89.31 195 GLY A C 1
ATOM 1429 O O . GLY A 1 195 ? 0.619 -0.296 -5.779 1.00 89.31 195 GLY A O 1
ATOM 1430 N N . SER A 1 196 ? 0.200 1.183 -4.154 1.00 89.81 196 SER A N 1
ATOM 1431 C CA . SER A 1 196 ? 0.940 0.501 -3.090 1.00 89.81 196 SER A CA 1
ATOM 1432 C C . SER A 1 196 ? 0.014 0.268 -1.907 1.00 89.81 196 SER A C 1
ATOM 1434 O O . SER A 1 196 ? -0.703 1.182 -1.507 1.00 89.81 196 SER A O 1
ATOM 1436 N N . LEU A 1 197 ? 0.050 -0.918 -1.328 1.00 90.12 197 LEU A N 1
ATOM 1437 C CA . LEU A 1 197 ? -0.774 -1.335 -0.210 1.00 90.12 197 LEU A CA 1
ATOM 1438 C C . LEU A 1 197 ? 0.118 -1.624 1.000 1.00 90.12 197 LEU A C 1
ATOM 1440 O O . LEU A 1 197 ? 1.137 -2.297 0.887 1.00 90.12 197 LEU A O 1
ATOM 1444 N N . SER A 1 198 ? -0.267 -1.109 2.163 1.00 87.38 198 SER A N 1
ATOM 1445 C CA . SER A 1 198 ? 0.398 -1.415 3.434 1.00 87.38 198 SER A CA 1
ATOM 1446 C C . SER A 1 198 ? -0.557 -2.170 4.345 1.00 87.38 198 SER A C 1
ATOM 1448 O O . SER A 1 198 ? -1.660 -1.685 4.585 1.00 87.38 198 SER A O 1
ATOM 1450 N N . ASP A 1 199 ? -0.150 -3.316 4.892 1.00 88.44 199 ASP A N 1
ATOM 1451 C CA . ASP A 1 199 ? -0.940 -4.005 5.918 1.00 88.44 199 ASP A CA 1
ATOM 1452 C C . ASP A 1 199 ? -0.818 -3.259 7.255 1.00 88.44 199 ASP A C 1
ATOM 1454 O O . ASP A 1 199 ? 0.266 -3.077 7.809 1.00 88.44 199 ASP A O 1
ATOM 1458 N N . THR A 1 200 ? -1.951 -2.796 7.770 1.00 84.75 200 THR A N 1
ATOM 1459 C CA . THR A 1 200 ? -2.059 -2.051 9.029 1.00 84.75 200 THR A CA 1
ATOM 1460 C C . THR A 1 200 ? -2.782 -2.850 10.110 1.00 84.75 200 THR A C 1
ATOM 1462 O O . THR A 1 200 ? -3.114 -2.298 11.162 1.00 84.75 200 THR A O 1
ATOM 1465 N N . THR A 1 201 ? -3.014 -4.149 9.894 1.00 85.44 201 THR A N 1
ATOM 1466 C CA . THR A 1 201 ? -3.767 -5.023 10.803 1.00 85.44 201 THR A CA 1
ATOM 1467 C C . THR A 1 201 ? -3.154 -5.029 12.201 1.00 85.44 201 THR A C 1
ATOM 1469 O O . THR A 1 201 ? -3.846 -4.718 13.173 1.00 85.44 201 THR A O 1
ATOM 1472 N N . ASP A 1 202 ? -1.852 -5.304 12.320 1.00 82.38 202 ASP A N 1
ATOM 1473 C CA . ASP A 1 202 ? -1.162 -5.378 13.616 1.00 82.38 202 ASP A CA 1
ATOM 1474 C C . ASP A 1 202 ? -1.095 -4.018 14.326 1.00 82.38 202 ASP A C 1
ATOM 1476 O O . ASP A 1 202 ? -1.280 -3.927 15.546 1.00 82.38 202 ASP A O 1
ATOM 1480 N N . LEU A 1 203 ? -0.902 -2.939 13.561 1.00 79.06 203 LEU A N 1
ATOM 1481 C CA . LEU A 1 203 ? -0.899 -1.575 14.087 1.00 79.06 203 LEU A CA 1
ATOM 1482 C C . LEU A 1 203 ? -2.276 -1.197 14.649 1.00 79.06 203 LEU A C 1
ATOM 1484 O O . LEU A 1 203 ? -2.382 -0.722 15.785 1.00 79.06 203 LEU A O 1
ATOM 1488 N N . ARG A 1 204 ? -3.343 -1.430 13.873 1.00 80.62 204 ARG A N 1
ATOM 1489 C CA . ARG A 1 204 ? -4.723 -1.170 14.302 1.00 80.62 204 ARG A CA 1
ATOM 1490 C C . ARG A 1 204 ? -5.097 -2.036 15.496 1.00 80.62 204 ARG A C 1
ATOM 1492 O O . ARG A 1 204 ? -5.710 -1.528 16.431 1.00 80.62 204 ARG A O 1
ATOM 1499 N N . ARG A 1 205 ? -4.684 -3.304 15.518 1.00 80.75 205 ARG A N 1
ATOM 1500 C CA . ARG A 1 205 ? -4.917 -4.205 16.649 1.00 80.75 205 ARG A CA 1
ATOM 1501 C C . ARG A 1 205 ? -4.262 -3.689 17.926 1.00 80.75 205 ARG A C 1
ATOM 1503 O O . ARG A 1 205 ? -4.958 -3.536 18.924 1.00 80.75 205 ARG A O 1
ATO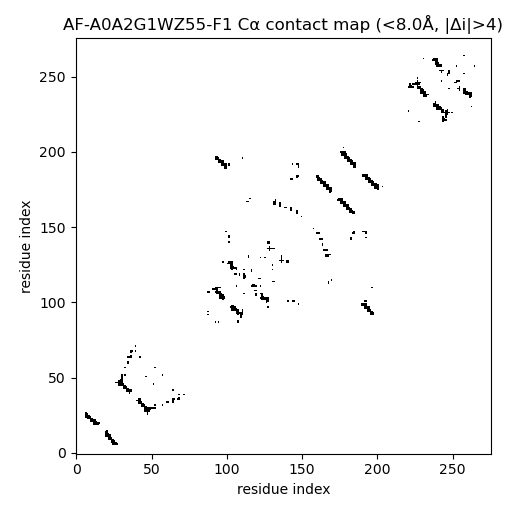M 1510 N N . THR A 1 206 ? -2.972 -3.360 17.878 1.00 80.75 206 THR A N 1
ATOM 1511 C CA . THR A 1 206 ? -2.228 -2.822 19.031 1.00 80.75 206 THR A CA 1
ATOM 1512 C C . THR A 1 206 ? -2.895 -1.557 19.568 1.00 80.75 206 THR A C 1
ATOM 1514 O O . THR A 1 206 ? -3.097 -1.399 20.770 1.00 80.75 206 THR A O 1
ATOM 1517 N N . ARG A 1 207 ? -3.312 -0.661 18.666 1.00 82.06 207 ARG A N 1
ATOM 1518 C CA . ARG A 1 207 ? -4.008 0.574 19.034 1.00 82.06 207 ARG A CA 1
ATOM 1519 C C . ARG A 1 207 ? -5.373 0.315 19.673 1.00 82.06 207 ARG A C 1
ATOM 1521 O O . ARG A 1 207 ? -5.725 0.994 20.640 1.00 82.06 207 ARG A O 1
ATOM 1528 N N . THR A 1 208 ? -6.139 -0.638 19.148 1.00 82.25 208 THR A N 1
ATOM 1529 C CA . THR A 1 208 ? -7.436 -1.031 19.712 1.00 82.25 208 THR A CA 1
ATOM 1530 C C . THR A 1 208 ? -7.271 -1.692 21.077 1.00 82.25 208 THR A C 1
ATOM 1532 O O . THR A 1 208 ? -8.011 -1.347 21.994 1.00 82.25 208 THR A O 1
ATOM 1535 N N . GLU A 1 209 ? -6.289 -2.580 21.244 1.00 83.31 209 GLU A N 1
ATOM 1536 C CA . GLU A 1 209 ? -5.973 -3.217 22.529 1.00 83.31 209 GLU A CA 1
ATOM 1537 C C . GLU A 1 209 ? -5.593 -2.167 23.585 1.00 83.31 209 GLU A C 1
ATOM 1539 O O . GLU A 1 209 ? -6.210 -2.131 24.650 1.00 83.31 209 GLU A O 1
ATOM 1544 N N . LEU A 1 210 ? -4.691 -1.234 23.251 1.00 82.31 210 LEU A N 1
ATOM 1545 C CA . LEU A 1 210 ? -4.297 -0.136 24.143 1.00 82.31 210 LEU A CA 1
ATOM 1546 C C . LEU A 1 210 ? -5.485 0.769 24.509 1.00 82.31 210 LEU A C 1
ATOM 1548 O O . LEU A 1 210 ? -5.643 1.185 25.658 1.00 82.31 210 LEU A O 1
ATOM 1552 N N . SER A 1 211 ? -6.353 1.063 23.537 1.00 82.12 211 SER A N 1
ATOM 1553 C CA . SER A 1 211 ? -7.547 1.883 23.775 1.00 82.12 211 SER A CA 1
ATOM 1554 C C . SER A 1 211 ? -8.543 1.167 24.690 1.00 82.12 211 SER A C 1
ATOM 1556 O O . SER A 1 211 ? -9.063 1.771 25.627 1.00 82.12 211 SER A O 1
ATOM 1558 N N . ALA A 1 212 ? -8.776 -0.128 24.464 1.00 85.00 212 ALA A N 1
ATOM 1559 C CA . ALA A 1 212 ? -9.671 -0.939 25.280 1.00 85.00 212 ALA A CA 1
ATOM 1560 C C . ALA A 1 212 ? -9.157 -1.098 26.719 1.00 85.00 212 ALA A C 1
ATOM 1562 O O . ALA A 1 212 ? -9.954 -1.056 27.660 1.00 85.00 212 ALA A O 1
ATOM 1563 N N . GLU A 1 213 ? -7.843 -1.252 26.896 1.00 85.75 213 GLU A N 1
ATOM 1564 C CA . GLU A 1 213 ? -7.198 -1.299 28.207 1.00 85.75 213 GLU A CA 1
ATOM 1565 C C . GLU A 1 213 ? -7.375 0.020 28.962 1.00 85.75 213 GLU A C 1
ATOM 1567 O O . GLU A 1 213 ? -7.896 0.013 30.078 1.00 85.75 213 GLU A O 1
ATOM 1572 N N . ARG A 1 214 ? -7.053 1.152 28.328 1.00 85.75 214 ARG A N 1
ATOM 1573 C CA . ARG A 1 214 ? -7.244 2.489 28.906 1.00 85.75 214 ARG A CA 1
ATOM 1574 C C . ARG A 1 214 ? -8.699 2.739 29.296 1.00 85.75 214 ARG A C 1
ATOM 1576 O O . ARG A 1 214 ? -8.978 3.218 30.392 1.00 85.75 214 ARG A O 1
ATOM 1583 N N . ASP A 1 215 ? -9.644 2.403 28.422 1.00 86.31 215 ASP A N 1
ATOM 1584 C CA . ASP A 1 215 ? -11.067 2.610 28.694 1.00 86.31 215 ASP A CA 1
ATOM 1585 C C . ASP A 1 215 ? -11.569 1.690 29.814 1.00 86.31 215 ASP A C 1
ATOM 1587 O O . ASP A 1 215 ? -12.441 2.069 30.598 1.00 86.31 215 ASP A O 1
ATOM 1591 N N . ARG A 1 216 ? -11.028 0.470 29.918 1.00 87.50 216 ARG A N 1
ATOM 1592 C CA . ARG A 1 216 ? -11.314 -0.431 31.038 1.00 87.50 216 ARG A CA 1
ATOM 1593 C C . ARG A 1 216 ? -10.736 0.108 32.344 1.00 87.50 216 ARG A C 1
ATOM 1595 O O . ARG A 1 216 ? -11.450 0.062 33.340 1.00 87.50 216 ARG A O 1
ATOM 1602 N N . PHE A 1 217 ? -9.498 0.600 32.335 1.00 86.75 217 PHE A N 1
ATOM 1603 C CA . PHE A 1 217 ? -8.851 1.202 33.499 1.00 86.75 217 PHE A CA 1
ATOM 1604 C C . PHE A 1 217 ? -9.649 2.402 34.010 1.00 86.75 217 PHE A C 1
ATOM 1606 O O . PHE A 1 217 ? -10.072 2.377 35.161 1.00 86.75 217 PHE A O 1
ATOM 1613 N N . ARG A 1 218 ? -9.978 3.363 33.134 1.00 84.62 218 ARG A N 1
ATOM 1614 C CA . ARG A 1 218 ? -10.810 4.527 33.489 1.00 84.62 218 ARG A CA 1
ATOM 1615 C C . ARG A 1 218 ? -12.135 4.112 34.118 1.00 84.62 218 ARG A C 1
ATOM 1617 O O . ARG A 1 218 ? -12.446 4.522 35.223 1.00 84.62 218 ARG A O 1
ATOM 1624 N N . ARG A 1 219 ? -12.861 3.170 33.503 1.00 86.88 219 ARG A N 1
ATOM 1625 C CA . ARG A 1 219 ? -14.120 2.661 34.079 1.00 86.88 219 ARG A CA 1
ATOM 1626 C C . ARG A 1 219 ? -13.966 2.010 35.457 1.00 86.88 219 ARG A C 1
ATOM 1628 O O . ARG A 1 219 ? -14.939 1.984 36.208 1.00 86.88 219 ARG A O 1
ATOM 1635 N N . LEU A 1 220 ? -12.823 1.389 35.754 1.00 88.94 220 LEU A N 1
ATOM 1636 C CA . LEU A 1 220 ? -12.559 0.802 37.070 1.00 88.94 220 LEU A CA 1
ATOM 1637 C C . LEU A 1 220 ? -12.211 1.890 38.083 1.00 88.94 220 LEU A C 1
ATOM 1639 O O . LEU A 1 220 ? -12.783 1.888 39.168 1.00 88.94 220 LEU A O 1
ATOM 1643 N N . PHE A 1 221 ? -11.336 2.814 37.696 1.00 88.75 221 PHE A N 1
ATOM 1644 C CA . PHE A 1 221 ? -10.927 3.976 38.477 1.00 88.75 221 PHE A CA 1
ATOM 1645 C C . PHE A 1 221 ? -12.128 4.845 38.884 1.00 88.75 221 PHE A C 1
ATOM 1647 O O . PHE A 1 221 ? -12.314 5.118 40.070 1.00 88.75 221 PHE A O 1
ATOM 1654 N N . ASP A 1 222 ? -13.028 5.136 37.940 1.00 89.06 222 ASP A N 1
ATOM 1655 C CA . ASP A 1 222 ? -14.238 5.939 38.163 1.00 89.06 222 ASP A CA 1
ATOM 1656 C C . ASP A 1 222 ? -15.226 5.302 39.152 1.00 89.06 222 ASP A C 1
ATOM 1658 O O . ASP A 1 222 ? -16.098 5.974 39.701 1.00 89.06 222 ASP A O 1
ATOM 1662 N N . ARG A 1 223 ? -15.136 3.980 39.351 1.00 89.31 223 ARG A N 1
ATOM 1663 C CA . ARG A 1 223 ? -16.022 3.211 40.238 1.00 89.31 223 ARG A CA 1
ATOM 1664 C C . ARG A 1 223 ? -15.428 2.960 41.622 1.00 89.31 223 ARG A C 1
ATOM 1666 O O . ARG A 1 223 ? -16.103 2.326 42.435 1.00 89.31 223 ARG A O 1
ATOM 1673 N N . ILE A 1 224 ? -14.195 3.395 41.890 1.00 91.75 224 ILE A N 1
ATOM 1674 C CA . ILE A 1 224 ? -13.595 3.269 43.222 1.00 91.75 224 ILE A CA 1
ATOM 1675 C C . ILE A 1 224 ? -14.371 4.194 44.177 1.00 91.75 224 ILE A C 1
ATOM 1677 O O . ILE A 1 224 ? -14.504 5.380 43.882 1.00 91.75 224 ILE A O 1
ATOM 1681 N N . PRO A 1 225 ? -14.921 3.671 45.289 1.00 87.25 225 PRO A N 1
ATOM 1682 C CA . PRO A 1 225 ? -15.723 4.470 46.216 1.00 87.25 225 PRO A CA 1
ATOM 1683 C C . PRO A 1 225 ? -14.877 5.426 47.066 1.00 87.25 225 PRO A C 1
ATOM 1685 O O . PRO A 1 225 ? -15.406 6.412 47.570 1.00 87.25 225 PRO A O 1
ATOM 1688 N N . ASP A 1 226 ? -13.586 5.133 47.220 1.00 92.19 226 ASP A N 1
ATOM 1689 C CA . ASP A 1 226 ? -12.632 5.978 47.929 1.00 92.19 226 ASP A CA 1
ATOM 1690 C C . ASP A 1 226 ? -12.078 7.067 46.990 1.00 92.19 226 ASP A C 1
ATOM 1692 O O . ASP A 1 226 ? -11.882 6.794 45.802 1.00 92.19 226 ASP A O 1
ATOM 1696 N N . PRO A 1 227 ? -11.792 8.286 47.479 1.00 90.25 227 PRO A N 1
ATOM 1697 C CA . PRO A 1 227 ? -11.087 9.303 46.704 1.00 90.25 227 PRO A CA 1
ATOM 1698 C C . PRO A 1 227 ? -9.704 8.827 46.261 1.00 90.25 227 PRO A C 1
ATOM 1700 O O . PRO A 1 227 ? -8.861 8.492 47.095 1.00 90.25 227 PRO A O 1
ATOM 1703 N N . VAL A 1 228 ? -9.450 8.837 44.954 1.00 89.69 228 VAL A N 1
ATOM 1704 C CA . VAL A 1 228 ? -8.153 8.469 44.374 1.00 89.69 228 VAL A CA 1
ATOM 1705 C C . VAL A 1 228 ? -7.759 9.487 43.310 1.00 89.69 228 VAL A C 1
ATOM 1707 O O . VAL A 1 228 ? -8.582 9.902 42.495 1.00 89.69 228 VAL A O 1
ATOM 1710 N N . ILE A 1 229 ? -6.478 9.852 43.306 1.00 89.56 229 ILE A N 1
ATOM 1711 C CA . ILE A 1 229 ? -5.836 10.655 42.262 1.00 89.56 229 ILE A CA 1
ATOM 1712 C C . ILE A 1 229 ? -4.824 9.796 41.500 1.00 89.56 229 ILE A C 1
ATOM 1714 O O . ILE A 1 229 ? -4.128 8.967 42.088 1.00 89.56 229 ILE A O 1
ATOM 1718 N N . GLU A 1 230 ? -4.751 9.991 40.190 1.00 88.44 230 GLU A N 1
ATOM 1719 C CA . GLU A 1 230 ? -3.718 9.432 39.325 1.00 88.44 230 GLU A CA 1
ATOM 1720 C C . GLU A 1 230 ? -2.605 10.466 39.159 1.00 88.44 230 GLU A C 1
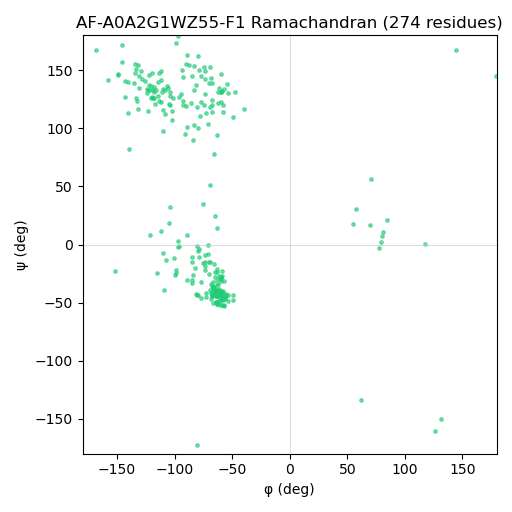ATOM 1722 O O . GLU A 1 230 ? -2.862 11.632 38.847 1.00 88.44 230 GLU A O 1
ATOM 1727 N N . VAL A 1 231 ? -1.361 10.042 39.384 1.00 90.81 231 VAL A N 1
ATOM 1728 C CA . VAL A 1 231 ? -0.187 10.913 39.313 1.00 90.81 231 VAL A CA 1
ATOM 1729 C C . VAL A 1 231 ? 0.880 10.319 38.406 1.00 90.81 231 VAL A C 1
ATOM 1731 O O . VAL A 1 231 ? 1.119 9.110 38.406 1.00 90.81 231 VAL A O 1
ATOM 1734 N N . VAL A 1 232 ? 1.553 11.186 37.660 1.00 90.00 232 VAL A N 1
ATOM 1735 C CA . VAL A 1 232 ? 2.734 10.871 36.863 1.00 90.00 232 VAL A CA 1
ATOM 1736 C C . VAL A 1 232 ? 3.959 11.360 37.625 1.00 90.00 232 VAL A C 1
ATOM 1738 O O . VAL A 1 232 ? 4.043 12.517 38.039 1.00 90.00 232 VAL A O 1
ATOM 1741 N N . LEU A 1 233 ? 4.907 10.447 37.831 1.00 89.12 233 LEU A N 1
ATOM 1742 C CA . LEU A 1 233 ? 6.200 10.751 38.432 1.00 89.12 233 LEU A CA 1
ATOM 1743 C C . LEU A 1 233 ? 7.126 11.283 37.337 1.00 89.12 233 LEU A C 1
ATOM 1745 O O . LEU A 1 233 ? 7.648 10.506 36.534 1.00 89.12 233 LEU A O 1
ATOM 1749 N N . GLU A 1 234 ? 7.324 12.595 37.299 1.00 88.62 234 GLU A N 1
ATOM 1750 C CA . GLU A 1 234 ? 8.365 13.212 36.485 1.00 88.62 234 GLU A CA 1
ATOM 1751 C C . GLU A 1 234 ? 9.675 13.316 37.294 1.00 88.62 234 GLU A C 1
ATOM 1753 O O . GLU A 1 234 ? 9.665 13.160 38.518 1.00 88.62 234 GLU A O 1
ATOM 1758 N N . PRO A 1 235 ? 10.838 13.532 36.648 1.00 85.62 235 PRO A N 1
ATOM 1759 C CA . PRO A 1 235 ? 12.130 13.534 37.338 1.00 85.62 235 PRO A CA 1
ATOM 1760 C C . PRO A 1 235 ? 12.260 14.586 38.448 1.00 85.62 235 PRO A C 1
ATOM 1762 O O . PRO A 1 235 ? 13.042 14.386 39.376 1.00 85.62 235 PRO A O 1
ATOM 1765 N N . GLU A 1 236 ? 11.530 15.698 38.338 1.00 85.56 236 GLU A N 1
ATOM 1766 C CA . GLU A 1 236 ? 11.641 16.847 39.245 1.00 85.56 236 GLU A CA 1
ATOM 1767 C C . GLU A 1 236 ? 10.362 17.090 40.063 1.00 85.56 236 GLU A C 1
ATOM 1769 O O . GLU A 1 236 ? 10.451 17.626 41.165 1.00 85.56 236 GLU A O 1
ATOM 1774 N N . GLU A 1 237 ? 9.189 16.655 39.583 1.00 86.69 237 GLU A N 1
ATOM 1775 C CA . GLU A 1 237 ? 7.892 16.937 40.210 1.00 86.69 237 GLU A CA 1
ATOM 1776 C C . GLU A 1 237 ? 6.904 15.764 40.043 1.00 86.69 237 GLU A C 1
ATOM 1778 O O . GLU A 1 237 ? 7.024 14.931 39.145 1.00 86.69 237 GLU A O 1
ATOM 1783 N N . THR A 1 238 ? 5.906 15.676 40.928 1.00 87.50 238 THR A N 1
ATOM 1784 C CA . THR A 1 238 ? 4.783 14.730 40.792 1.00 87.50 238 THR A CA 1
ATOM 1785 C C . THR A 1 238 ? 3.561 15.485 40.291 1.00 87.50 238 THR A C 1
ATOM 1787 O O . THR A 1 238 ? 3.045 16.354 40.998 1.00 87.50 238 THR A O 1
ATOM 1790 N N . VAL A 1 239 ? 3.105 15.156 39.083 1.00 90.50 239 VAL A N 1
ATOM 1791 C CA . VAL A 1 239 ? 2.025 15.864 38.382 1.00 90.50 239 VAL A CA 1
ATOM 1792 C C . VAL A 1 239 ? 0.754 15.021 38.398 1.00 90.50 239 VAL A C 1
ATOM 1794 O O . VAL A 1 239 ? 0.798 13.816 38.171 1.00 90.50 239 VAL A O 1
ATOM 1797 N N . ILE A 1 240 ? -0.392 15.641 38.658 1.00 89.25 240 ILE A N 1
ATOM 1798 C CA . ILE A 1 240 ? -1.700 14.980 38.648 1.00 89.25 240 ILE A CA 1
ATOM 1799 C C . ILE A 1 240 ? -2.150 14.788 37.193 1.00 89.25 240 ILE A C 1
ATOM 1801 O O . ILE A 1 240 ? -2.287 15.768 36.461 1.00 89.25 240 ILE A O 1
ATOM 1805 N N . ASP A 1 241 ? -2.416 13.550 36.770 1.00 89.12 241 ASP A N 1
ATOM 1806 C CA . ASP A 1 241 ? -2.985 13.251 35.441 1.00 89.12 241 ASP A CA 1
ATOM 1807 C C . ASP A 1 241 ? -4.503 13.019 35.485 1.00 89.12 241 ASP A C 1
ATOM 1809 O O . ASP A 1 241 ? -5.175 13.235 34.477 1.00 89.12 241 ASP A O 1
ATOM 1813 N N . GLY A 1 242 ? -5.066 12.672 36.649 1.00 88.75 242 GLY A N 1
ATOM 1814 C CA . GLY A 1 242 ? -6.510 12.474 36.807 1.00 88.75 242 GLY A CA 1
ATOM 1815 C C . GLY A 1 242 ? -6.975 12.357 38.263 1.00 88.75 242 GLY A C 1
ATOM 1816 O O . GLY A 1 242 ? -6.171 12.194 39.180 1.00 88.75 242 GLY A O 1
ATOM 1817 N N . ALA A 1 243 ? -8.287 12.430 38.484 1.00 90.56 243 ALA A N 1
ATOM 1818 C CA . ALA A 1 243 ? -8.943 12.253 39.780 1.00 90.56 243 ALA A CA 1
ATOM 1819 C C . ALA A 1 243 ? -10.274 11.521 39.576 1.00 90.56 243 ALA A C 1
ATOM 1821 O O . ALA A 1 243 ? -10.957 11.757 38.585 1.00 90.56 243 ALA A O 1
ATOM 1822 N N . ASN A 1 244 ? -10.635 10.600 40.473 1.00 91.31 244 ASN A N 1
ATOM 1823 C CA . ASN A 1 244 ? -11.881 9.851 40.320 1.00 91.31 244 ASN A CA 1
ATOM 1824 C C . ASN A 1 244 ? -13.105 10.676 40.782 1.00 91.31 244 ASN A C 1
ATOM 1826 O O . ASN A 1 244 ? -12.962 11.605 41.580 1.00 91.31 244 ASN A O 1
ATOM 1830 N N . PRO A 1 245 ? -14.339 10.310 40.386 1.00 92.56 245 PRO A N 1
ATOM 1831 C CA . PRO A 1 245 ? -15.544 11.042 40.791 1.00 92.56 245 PRO A CA 1
ATOM 1832 C C . PRO A 1 245 ? -15.763 11.108 42.312 1.00 92.56 245 PRO A C 1
ATOM 1834 O O . PRO A 1 245 ? -16.379 12.049 42.810 1.00 92.56 245 PRO A O 1
ATOM 1837 N N . ALA A 1 246 ? -15.272 10.121 43.072 1.00 90.50 246 ALA A N 1
ATOM 1838 C CA . ALA A 1 246 ? -15.335 10.144 44.535 1.00 90.50 246 ALA A CA 1
ATOM 1839 C C . ALA A 1 246 ? -14.466 11.268 45.126 1.00 90.50 246 ALA A C 1
ATOM 1841 O O . ALA A 1 246 ? -14.874 11.917 46.090 1.00 90.50 246 ALA A O 1
ATOM 1842 N N . PHE A 1 247 ? -13.305 11.539 44.521 1.00 91.06 247 PHE A N 1
ATOM 1843 C CA . PHE A 1 247 ? -12.456 12.670 44.873 1.00 91.06 247 PHE A CA 1
ATOM 1844 C C . PHE A 1 247 ? -13.162 13.999 44.608 1.00 91.06 247 PHE A C 1
ATOM 1846 O O . PHE A 1 247 ? -13.245 14.836 45.508 1.00 91.06 247 PHE A O 1
ATOM 1853 N N . GLU A 1 248 ? -13.743 14.174 43.421 1.00 89.69 248 GLU A N 1
ATOM 1854 C CA . GLU A 1 248 ? -14.484 15.397 43.087 1.00 89.69 248 GLU A CA 1
ATOM 1855 C C . GLU A 1 248 ? -15.661 15.625 44.042 1.00 89.69 248 GLU A C 1
ATOM 1857 O O . GLU A 1 248 ? -15.866 16.733 44.534 1.00 89.69 248 GLU A O 1
ATOM 1862 N N . ALA A 1 249 ? -16.410 14.566 44.362 1.00 88.06 249 ALA A N 1
ATOM 1863 C CA . ALA A 1 249 ? -17.546 14.640 45.273 1.00 88.06 249 ALA A CA 1
ATOM 1864 C C . ALA A 1 249 ? -17.136 14.988 46.713 1.00 88.06 249 ALA A C 1
ATOM 1866 O O . ALA A 1 249 ? -17.869 15.700 47.402 1.00 88.06 249 ALA A O 1
ATOM 1867 N N . GLN A 1 250 ? -15.988 14.486 47.179 1.00 87.62 250 GLN A N 1
ATOM 1868 C CA . GLN A 1 250 ? -15.516 14.713 48.544 1.00 87.62 250 GLN A CA 1
ATOM 1869 C C . GLN A 1 250 ? -14.826 16.070 48.716 1.00 87.62 250 GLN A C 1
ATOM 1871 O O . GLN A 1 250 ? -15.051 16.743 49.722 1.00 87.62 250 GLN A O 1
ATOM 1876 N N . PHE A 1 251 ? -13.985 16.468 47.761 1.00 84.62 251 PHE A N 1
ATOM 1877 C CA . PHE A 1 251 ? -13.151 17.668 47.865 1.00 84.62 251 PHE A CA 1
ATOM 1878 C C . PHE A 1 251 ? -13.716 18.867 47.093 1.00 84.62 251 PHE A C 1
ATOM 1880 O O . PHE A 1 251 ? -13.255 19.990 47.289 1.00 84.62 251 PHE A O 1
ATOM 1887 N N . GLY A 1 252 ? -14.724 18.663 46.240 1.00 83.19 252 GLY A N 1
ATOM 1888 C CA . GLY A 1 252 ? -15.356 19.725 45.453 1.00 83.19 252 GLY A CA 1
ATOM 1889 C C . GLY A 1 252 ? -14.460 20.302 44.355 1.00 83.19 252 GLY A C 1
ATOM 1890 O O . GLY A 1 252 ? -14.731 21.401 43.872 1.00 83.19 252 GLY A O 1
ATOM 1891 N N . VAL A 1 253 ? -13.387 19.595 43.985 1.00 85.06 253 VAL A N 1
ATOM 1892 C CA . VAL A 1 253 ? -12.449 20.011 42.940 1.00 85.06 253 VAL A CA 1
ATOM 1893 C C . VAL A 1 253 ? -12.573 19.070 41.751 1.00 85.06 253 VAL A C 1
ATOM 1895 O O . VAL A 1 253 ? -12.392 17.868 41.902 1.00 85.06 253 VAL A O 1
ATOM 1898 N N . ASP A 1 254 ? -12.872 19.637 40.587 1.00 86.38 254 ASP A N 1
ATOM 1899 C CA . ASP A 1 254 ? -13.025 18.918 39.321 1.00 86.38 254 ASP A CA 1
ATOM 1900 C C . ASP A 1 254 ? -11.664 18.468 38.758 1.00 86.38 254 ASP A C 1
ATOM 1902 O O . ASP A 1 254 ? -10.676 19.215 38.831 1.00 86.38 254 ASP A O 1
ATOM 1906 N N . GLU A 1 255 ? -11.616 17.279 38.154 1.00 85.38 255 GLU A N 1
ATOM 1907 C CA . GLU A 1 255 ? -10.437 16.700 37.503 1.00 85.38 255 GLU A CA 1
ATOM 1908 C C . GLU A 1 255 ? -9.787 17.700 36.540 1.00 85.38 255 GLU A C 1
ATOM 1910 O O . GLU A 1 255 ? -8.568 17.880 36.558 1.00 85.38 255 GLU A O 1
ATOM 1915 N N . THR A 1 256 ? -10.582 18.414 35.735 1.00 87.25 256 THR A N 1
ATOM 1916 C CA . THR A 1 256 ? -10.070 19.363 34.732 1.00 87.25 256 THR A CA 1
ATOM 1917 C C . THR A 1 256 ? -9.300 20.529 35.348 1.00 87.25 256 THR A C 1
ATOM 1919 O O . THR A 1 256 ? -8.454 21.132 34.688 1.00 87.25 256 THR A O 1
ATOM 1922 N N . THR A 1 257 ? -9.573 20.843 36.617 1.00 85.62 257 THR A N 1
ATOM 1923 C CA . THR A 1 257 ? -8.870 21.891 37.365 1.00 85.62 257 THR A CA 1
ATOM 1924 C C . THR A 1 257 ? -7.574 21.370 37.983 1.00 85.62 257 THR A C 1
ATOM 1926 O O . THR A 1 257 ? -6.626 22.144 38.127 1.00 85.62 257 THR A O 1
ATOM 1929 N N . LEU A 1 258 ? -7.522 20.084 38.342 1.00 84.69 258 LEU A N 1
ATOM 1930 C CA . LEU A 1 258 ? -6.365 19.434 38.968 1.00 84.69 258 LEU A CA 1
ATOM 1931 C C . LEU A 1 258 ? -5.338 18.936 37.957 1.00 84.69 258 LEU A C 1
ATOM 1933 O O . LEU A 1 258 ? -4.142 18.940 38.242 1.00 84.69 258 LEU A O 1
ATOM 1937 N N . ARG A 1 259 ? -5.793 18.513 36.781 1.00 88.38 259 ARG A N 1
ATOM 1938 C CA . ARG A 1 259 ? -4.944 17.893 35.773 1.00 88.38 259 ARG A CA 1
ATOM 1939 C C . ARG A 1 259 ? -3.815 18.822 35.324 1.00 88.38 259 ARG A C 1
ATOM 1941 O O . ARG A 1 259 ? -4.040 19.984 34.987 1.00 88.38 259 ARG A O 1
ATOM 1948 N N . GLY A 1 260 ? -2.593 18.297 35.307 1.00 86.75 260 GLY A N 1
ATOM 1949 C CA . GLY A 1 260 ? -1.377 19.038 34.976 1.00 86.75 260 GLY A CA 1
ATOM 1950 C C . GLY A 1 260 ? -0.829 19.904 36.114 1.00 86.75 260 GLY A C 1
ATOM 1951 O O . GLY A 1 260 ? 0.164 20.598 35.909 1.00 86.75 260 GLY A O 1
ATOM 1952 N N . ARG A 1 261 ? -1.446 19.895 37.305 1.00 89.19 261 ARG A N 1
ATOM 1953 C CA . ARG A 1 261 ? -0.895 20.561 38.494 1.00 89.19 261 ARG A CA 1
ATOM 1954 C C . ARG A 1 261 ? -0.001 19.619 39.285 1.00 89.19 261 ARG A C 1
ATOM 1956 O O . ARG A 1 261 ? -0.171 18.403 39.238 1.00 89.19 261 ARG A O 1
ATOM 1963 N N . THR A 1 262 ? 0.925 20.190 40.045 1.00 87.12 262 THR A N 1
ATOM 1964 C CA . THR A 1 262 ? 1.732 19.433 41.000 1.00 87.12 262 THR A CA 1
ATOM 1965 C C . THR A 1 262 ? 0.871 18.950 42.163 1.00 87.12 262 THR A C 1
ATOM 1967 O O . THR A 1 262 ? -0.135 19.575 42.511 1.00 87.12 262 THR A O 1
ATOM 1970 N N . ILE A 1 263 ? 1.273 17.843 42.788 1.00 80.94 263 ILE A N 1
ATOM 1971 C CA . ILE A 1 263 ? 0.558 17.288 43.944 1.00 80.94 263 ILE A CA 1
ATOM 1972 C C . ILE A 1 263 ? 0.474 18.285 45.112 1.00 80.94 263 ILE A C 1
ATOM 1974 O O . ILE A 1 263 ? -0.510 18.277 45.839 1.00 80.94 263 ILE A O 1
ATOM 1978 N N . ASP A 1 264 ? 1.429 19.212 45.225 1.00 78.62 264 ASP A N 1
ATOM 1979 C CA . ASP A 1 264 ? 1.446 20.278 46.236 1.00 78.62 264 ASP A CA 1
ATOM 1980 C C . ASP A 1 264 ? 0.297 21.292 46.078 1.00 78.62 264 ASP A C 1
ATOM 1982 O O . ASP A 1 264 ? -0.004 22.047 47.000 1.00 78.62 264 ASP A O 1
ATOM 1986 N N . ALA A 1 265 ? -0.359 21.332 44.911 1.00 73.38 265 ALA A N 1
ATOM 1987 C CA . ALA A 1 265 ? -1.544 22.160 44.690 1.00 73.38 265 ALA A CA 1
ATOM 1988 C C . ALA A 1 265 ? -2.794 21.606 45.393 1.00 73.38 265 ALA A C 1
ATOM 1990 O O . ALA A 1 265 ? -3.779 22.331 45.563 1.00 73.38 265 ALA A O 1
ATOM 1991 N N . LEU A 1 266 ? -2.771 20.327 45.774 1.00 69.56 266 LEU A N 1
ATOM 1992 C CA . LEU A 1 266 ? -3.741 19.745 46.683 1.00 69.56 266 LEU A CA 1
ATOM 1993 C C . LEU A 1 266 ? -3.308 20.152 48.088 1.00 69.56 266 LEU A C 1
ATOM 1995 O O . LEU A 1 266 ? -2.390 19.565 48.647 1.00 69.56 266 LEU A O 1
ATOM 1999 N N . ASP A 1 267 ? -3.954 21.174 48.643 1.00 64.00 267 ASP A N 1
ATOM 2000 C CA . ASP A 1 267 ? -3.711 21.705 49.993 1.00 64.00 267 ASP A CA 1
ATOM 2001 C C . ASP A 1 267 ? -4.165 20.709 51.089 1.00 64.00 267 ASP A C 1
ATOM 2003 O O . ASP A 1 267 ? -4.974 21.008 51.966 1.00 64.00 267 ASP A O 1
ATOM 2007 N N . ILE A 1 268 ? -3.720 19.454 50.985 1.00 61.12 268 ILE A N 1
ATOM 2008 C CA . ILE A 1 268 ? -4.011 18.364 51.907 1.00 61.12 268 ILE A CA 1
ATOM 2009 C C . ILE A 1 268 ? -3.007 18.495 53.045 1.00 61.12 268 ILE A C 1
ATOM 2011 O O . ILE A 1 268 ? -1.900 17.958 53.015 1.00 61.12 268 ILE A O 1
ATOM 2015 N N . HIS A 1 269 ? -3.396 19.247 54.066 1.00 55.75 269 HIS A N 1
ATOM 2016 C CA . HIS A 1 269 ? -2.710 19.209 55.344 1.00 55.75 269 HIS A CA 1
ATOM 2017 C C . HIS A 1 269 ? -3.052 17.885 56.033 1.00 55.75 269 HIS A C 1
ATOM 2019 O O . HIS A 1 269 ? -4.203 17.632 56.387 1.00 55.75 269 HIS A O 1
ATOM 2025 N N . ASP A 1 270 ? -2.049 17.019 56.185 1.00 46.09 270 ASP A N 1
ATOM 2026 C CA . ASP A 1 270 ? -2.124 15.840 57.044 1.00 46.09 270 ASP A CA 1
ATOM 2027 C C . ASP A 1 270 ? -2.319 16.333 58.484 1.00 46.09 270 ASP A C 1
ATOM 2029 O O . ASP A 1 270 ? -1.353 16.681 59.171 1.00 46.09 270 ASP A O 1
ATOM 2033 N N . ASP A 1 271 ? -3.574 16.417 58.936 1.00 47.16 271 ASP A N 1
ATOM 2034 C CA . ASP A 1 271 ? -3.898 16.487 60.359 1.00 47.16 271 ASP A CA 1
ATOM 2035 C C . ASP A 1 271 ? -3.475 15.142 60.960 1.00 47.16 271 ASP A C 1
ATOM 2037 O O . ASP A 1 271 ? -4.288 14.239 61.182 1.00 47.16 271 ASP A O 1
ATOM 2041 N N . ARG A 1 272 ? -2.162 14.993 61.187 1.00 41.25 272 ARG A N 1
ATOM 2042 C CA . ARG A 1 272 ? -1.587 13.888 61.946 1.00 41.25 272 ARG A CA 1
ATOM 2043 C C . ARG A 1 272 ? -2.388 13.793 63.232 1.00 41.25 272 ARG A C 1
ATOM 2045 O O . ARG A 1 272 ? -2.292 14.662 64.100 1.00 41.25 272 ARG A O 1
ATOM 2052 N N . LEU A 1 273 ? -3.175 12.721 63.325 1.00 44.50 273 LEU A N 1
ATOM 2053 C CA . LEU A 1 273 ? -3.766 12.228 64.559 1.00 44.50 273 LEU A CA 1
ATOM 2054 C C . LEU A 1 273 ? -2.719 12.373 65.662 1.00 44.50 273 LEU A C 1
ATOM 2056 O O . LEU A 1 273 ? -1.624 11.818 65.554 1.00 44.50 273 LEU A O 1
ATOM 2060 N N . GLY A 1 274 ? -3.054 13.204 66.650 1.00 39.91 274 GLY A N 1
ATOM 2061 C CA . GLY A 1 274 ? -2.157 13.601 67.722 1.00 39.91 274 GLY A CA 1
ATOM 2062 C C . GLY A 1 274 ? -1.438 12.403 68.332 1.00 39.91 274 GLY A C 1
ATOM 2063 O O . GLY A 1 274 ? -2.058 11.389 68.658 1.00 39.91 274 GLY A O 1
ATOM 2064 N N . ASP A 1 275 ? -0.123 12.549 68.468 1.00 39.62 275 ASP A N 1
ATOM 2065 C CA . ASP A 1 275 ? 0.698 11.696 69.323 1.00 39.62 275 ASP A CA 1
ATOM 2066 C C . ASP A 1 275 ? 0.158 11.818 70.772 1.00 39.62 275 ASP A C 1
ATOM 2068 O O . ASP A 1 275 ? -0.136 12.945 71.194 1.00 39.62 275 ASP A O 1
ATOM 2072 N N . PRO A 1 276 ? -0.059 10.704 71.499 1.00 52.72 276 PRO A N 1
ATOM 2073 C CA . PRO A 1 276 ? -0.722 10.685 72.808 1.00 52.72 276 PRO A CA 1
ATOM 2074 C C . PRO A 1 276 ? 0.071 11.338 73.951 1.00 52.72 276 PRO A C 1
ATOM 2076 O O . PRO A 1 276 ? 1.322 11.358 73.907 1.00 52.72 276 PRO A O 1
#

Mean predicted aligned error: 17.56 Å

Solvent-accessible surface area (backbone atoms only — not comparable to full-atom values): 16029 Å² total; per-residue (Å²): 136,89,74,82,85,66,82,59,46,74,50,74,84,48,67,58,98,87,40,74,43,69,48,72,42,77,64,82,58,58,25,78,51,76,46,74,32,70,96,81,44,70,49,74,52,71,33,76,45,67,80,72,69,50,75,66,53,51,53,52,51,50,51,54,35,53,52,48,36,56,52,49,54,53,50,52,53,52,48,53,51,49,52,52,56,53,63,53,58,41,88,79,45,16,33,37,32,22,41,63,84,38,23,23,76,45,64,29,70,53,32,36,54,64,63,67,42,92,47,64,78,80,46,48,75,38,41,56,34,82,55,50,39,81,90,38,16,63,63,46,45,54,48,47,47,59,58,49,52,68,84,70,75,87,90,66,86,72,74,68,57,42,78,44,77,39,56,42,75,49,99,82,74,85,56,69,40,32,31,43,37,38,38,29,55,45,93,74,94,59,57,28,34,36,36,39,45,43,83,40,37,68,60,52,47,54,52,50,52,53,49,53,50,52,55,50,49,50,60,50,52,53,65,40,82,62,65,46,72,43,70,45,83,50,100,88,50,48,31,23,70,38,50,22,58,35,29,27,72,73,72,72,52,54,42,85,76,45,41,78,34,49,59,79,74,56,84,74,76,80,79,68,76,75,82,131

Secondary structure (DSSP, 8-state):
--PPPPSSEEEEEEEETTEEEEEEE-S--SEEEEEE-GGG-EEEEEESSTT---HHHHHHHHHHHHHHHHHHHHHHHHHHHHHHHHHTT-TT-EEEEE-TTSBEEEE-HHHHHHHT-SSGGGTTTSBGGGGS-TTTHHHHHHHHHHHHSTTS--SS---SEEEEEEEE--TTT---EEEEEEEEE--SSSS-EEEEEEE-HHHHHHHHHHHHHHHHHHHHHTT-SS--EEEEE-SS-EEEEEE-HHHHHHH---HHHHTTSBGGGS----------

Nearest PDB structures (foldseek):
  4hh2-assembly1_B  TM=3.968E-01  e=1.758E-06  Cereibacter sphaeroides 2.4.1
  1mzu-assembly3_C  TM=6.408E-01  e=4.846E-04  Rhodospirillum centenum
  7dud-assembly1_B  TM=6.142E-01  e=1.445E-02  Staphylococcus aureus
  6mka-assembly1_A  TM=5.886E-01  e=3.216E-01  Enterococcus faecium
  5m18-assembly1_A  TM=4.366E-01  e=1.562E+00  Staphylococcus aureus

Sequence (276 aa):
MTAPARYPVTVQFGEVNGEPATWAIETLPEALAAVPLGDHGVFIVGAVDPDAFDESDVSVLELLAANAVAAMDAADRRRRLRTYEDALKNVDDMVCVLDGDGAVTYATGPFVSWIGADDLGDVAGRPLDALVDEADAPRVADAVAALTDAATEAGGAPEPTRTVDLTADRDSDRRSRHGELRLSRLSDHGAGVVGSLSDTTDLRRTRTELSAERDRFRRLFDRIPDPVIEVVLEPEETVIDGANPAFEAQFGVDETTLRGRTIDALDIHDDRLGDP

Foldseek 3Di:
DDDDDDPFDKDFPQDDPNHTDIDTDHDAFLDKDWDALPPVGIDIDGHNDVPPDDPVNNVVVNVVSVVVSVVVVVVVVVVVVVVVVVVCQDPQWWKFKAALQQATQDTHPNVCVVLPHPDPVVRGRDHPLVSFDVVQSVVSNVQSCLQLVVVDDDDDDRPQKDKGKGWDDDPPDRQIWIKIKMWGADPDDHSMIMIIIDTCSVVVVVVVVVVVVVVVVLVVQQPPLDKDWDWDDDPPFIATQFIHVNNCVVVVDHRVRRHRDTPVVPVDDPPPPDDD

Radius of gyration: 35.73 Å; Cα contacts (8 Å, |Δi|>4): 393; chains: 1; bounding box: 73×45×116 Å

pLDDT: mean 78.4, std 14.88, range [27.2, 94.06]